Protein AF-A0A8H6M2Q3-F1 (afdb_monomer_lite)

Structure (mmCIF, N/CA/C/O backbone):
data_AF-A0A8H6M2Q3-F1
#
_entry.id   AF-A0A8H6M2Q3-F1
#
loop_
_atom_site.group_PDB
_atom_site.id
_atom_site.type_symbol
_atom_site.label_atom_id
_atom_site.label_alt_id
_atom_site.label_comp_id
_atom_site.label_asym_id
_atom_site.label_entity_id
_atom_site.label_seq_id
_atom_site.pdbx_PDB_ins_code
_atom_site.Cartn_x
_atom_site.Cartn_y
_atom_site.Cartn_z
_atom_site.occupancy
_atom_site.B_iso_or_equiv
_atom_site.auth_seq_id
_atom_site.auth_comp_id
_atom_site.auth_asym_id
_atom_site.auth_atom_id
_atom_site.pdbx_PDB_model_num
ATOM 1 N N . MET A 1 1 ? 73.637 -58.920 -52.289 1.00 43.09 1 MET A N 1
ATOM 2 C CA . MET A 1 1 ? 74.242 -57.707 -51.693 1.00 43.09 1 MET A CA 1
ATOM 3 C C . MET A 1 1 ? 73.221 -56.577 -51.786 1.00 43.09 1 MET A C 1
ATOM 5 O O . MET A 1 1 ? 72.676 -56.402 -52.865 1.00 43.09 1 MET A O 1
ATOM 9 N N . LYS A 1 2 ? 73.009 -55.853 -50.673 1.00 42.38 2 LYS A N 1
ATOM 10 C CA . LYS A 1 2 ? 72.093 -54.710 -50.422 1.00 42.38 2 LYS A CA 1
ATOM 11 C C . LYS A 1 2 ? 70.676 -55.044 -49.911 1.00 42.38 2 LYS A C 1
ATOM 13 O O . LYS A 1 2 ? 69.759 -55.313 -50.674 1.00 42.38 2 LYS A O 1
ATOM 18 N N . LEU A 1 3 ? 70.550 -54.965 -48.579 1.00 46.53 3 LEU A N 1
ATOM 19 C CA . LEU A 1 3 ? 69.315 -54.740 -47.821 1.00 46.53 3 LEU A CA 1
ATOM 20 C C . LEU A 1 3 ? 68.773 -53.324 -48.088 1.00 46.53 3 LEU A C 1
ATOM 22 O O . LEU A 1 3 ? 69.573 -52.392 -48.149 1.00 46.53 3 LEU A O 1
ATOM 26 N N . SER A 1 4 ? 67.448 -53.135 -48.111 1.00 48.41 4 SER A N 1
ATOM 27 C CA . SER A 1 4 ? 66.817 -51.868 -47.691 1.00 48.41 4 SER A CA 1
ATOM 28 C C . SER A 1 4 ? 65.309 -52.060 -47.449 1.00 48.41 4 SER A C 1
ATOM 30 O O . SER A 1 4 ? 64.563 -52.318 -48.383 1.00 48.41 4 SER A O 1
ATOM 32 N N . ARG A 1 5 ? 64.909 -52.196 -46.178 1.00 57.03 5 ARG A N 1
ATOM 33 C CA . ARG A 1 5 ? 64.138 -51.225 -45.363 1.00 57.03 5 ARG A CA 1
ATOM 34 C C . ARG A 1 5 ? 62.613 -51.314 -45.532 1.00 57.03 5 ARG A C 1
ATOM 36 O O . ARG A 1 5 ? 62.023 -50.750 -46.443 1.00 57.03 5 ARG A O 1
ATOM 43 N N . CYS A 1 6 ? 62.013 -52.005 -44.562 1.00 55.09 6 CYS A N 1
ATOM 44 C CA . CYS A 1 6 ? 60.593 -52.014 -44.233 1.00 55.09 6 CYS A CA 1
ATOM 45 C C . CYS A 1 6 ? 60.199 -50.638 -43.666 1.00 55.09 6 CYS A C 1
ATOM 47 O O . CYS A 1 6 ? 60.797 -50.192 -42.686 1.00 55.09 6 CYS A O 1
ATOM 49 N N . LEU A 1 7 ? 59.241 -49.959 -44.299 1.00 56.31 7 LEU A N 1
ATOM 50 C CA . LEU A 1 7 ? 58.692 -48.681 -43.847 1.00 56.31 7 LEU A CA 1
ATOM 51 C C . LEU A 1 7 ? 57.310 -48.951 -43.233 1.00 56.31 7 LEU A C 1
ATOM 53 O O . LEU A 1 7 ? 56.327 -49.139 -43.945 1.00 56.31 7 LEU A O 1
ATOM 57 N N . THR A 1 8 ? 57.241 -49.022 -41.907 1.00 48.59 8 THR A N 1
ATOM 58 C CA . THR A 1 8 ? 55.986 -49.089 -41.147 1.00 48.59 8 THR A CA 1
ATOM 59 C C . THR A 1 8 ? 55.359 -47.696 -41.066 1.00 48.59 8 THR A C 1
ATOM 61 O O . THR A 1 8 ? 55.903 -46.814 -40.404 1.00 48.59 8 THR A O 1
ATOM 64 N N . LEU A 1 9 ? 54.218 -47.498 -41.731 1.00 48.94 9 LEU A N 1
ATOM 65 C CA . LEU A 1 9 ? 53.359 -46.318 -41.587 1.00 48.94 9 LEU A CA 1
ATOM 66 C C . LEU A 1 9 ? 52.416 -46.519 -40.390 1.00 48.94 9 LEU A C 1
ATOM 68 O O . LEU A 1 9 ? 51.512 -47.349 -40.438 1.00 48.94 9 LEU A O 1
ATOM 72 N N . LEU A 1 10 ? 52.639 -45.759 -39.316 1.00 46.75 10 LEU A N 1
ATOM 73 C CA . LEU A 1 10 ? 51.726 -45.637 -38.178 1.00 46.75 10 LEU A CA 1
ATOM 74 C C . LEU A 1 10 ? 50.662 -44.580 -38.533 1.00 46.75 10 LEU A C 1
ATOM 7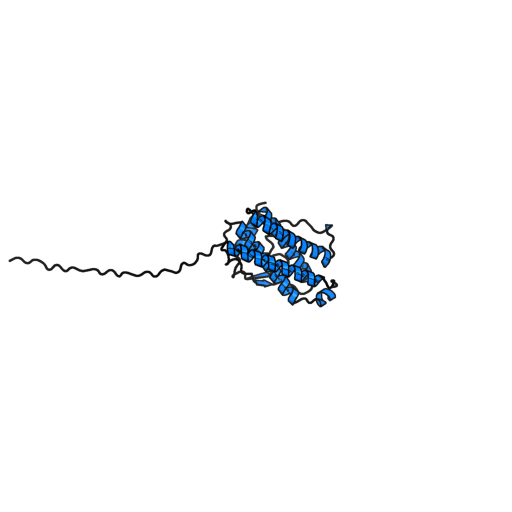6 O O . LEU A 1 10 ? 50.963 -43.389 -38.576 1.00 46.75 10 LEU A O 1
ATOM 80 N N . ALA A 1 11 ? 49.431 -45.002 -38.823 1.00 52.66 11 ALA A N 1
ATOM 81 C CA . ALA A 1 11 ? 48.299 -44.094 -38.998 1.00 52.66 11 ALA A CA 1
ATOM 82 C C . ALA A 1 11 ? 47.715 -43.738 -37.620 1.00 52.66 11 ALA A C 1
ATOM 84 O O . ALA A 1 11 ? 47.135 -44.588 -36.946 1.00 52.66 11 ALA A O 1
ATOM 85 N N . ALA A 1 12 ? 47.891 -42.490 -37.186 1.00 49.38 12 ALA A N 1
ATOM 86 C CA . ALA A 1 12 ? 47.270 -41.963 -35.976 1.00 49.38 12 ALA A CA 1
ATOM 87 C C . ALA A 1 12 ? 45.791 -41.630 -36.251 1.00 49.38 12 ALA A C 1
ATOM 89 O O . ALA A 1 12 ? 45.484 -40.699 -36.994 1.00 49.38 12 ALA A O 1
ATOM 90 N N . LEU A 1 13 ? 44.877 -42.401 -35.661 1.00 51.56 13 LEU A N 1
ATOM 91 C CA . LEU A 1 13 ? 43.440 -42.117 -35.634 1.00 51.56 13 LEU A CA 1
ATOM 92 C C . LEU A 1 13 ? 43.145 -41.119 -34.503 1.00 51.56 13 LEU A C 1
ATOM 94 O O . LEU A 1 13 ? 43.249 -41.460 -33.327 1.00 51.56 13 LEU A O 1
ATOM 98 N N . LEU A 1 14 ? 42.784 -39.887 -34.864 1.00 52.88 14 LEU A N 1
ATOM 99 C CA . LEU A 1 14 ? 42.238 -38.884 -33.945 1.00 52.88 14 LEU A CA 1
ATOM 100 C C . LEU A 1 14 ? 40.737 -39.153 -33.714 1.00 52.88 14 LEU A C 1
ATOM 102 O O . LEU A 1 14 ? 39.995 -39.258 -34.694 1.00 52.88 14 LEU A O 1
ATOM 106 N N . PRO A 1 15 ? 40.256 -39.241 -32.461 1.00 54.94 15 PRO A N 1
ATOM 107 C CA . PRO A 1 15 ? 38.829 -39.330 -32.178 1.00 54.94 15 PRO A CA 1
ATOM 108 C C . PRO A 1 15 ? 38.157 -37.967 -32.398 1.00 54.94 15 PRO A C 1
ATOM 110 O O . PRO A 1 15 ? 38.525 -36.970 -31.780 1.00 54.94 15 PRO A O 1
ATOM 113 N N . ILE A 1 16 ? 37.154 -37.933 -33.277 1.00 59.72 16 ILE A N 1
ATOM 114 C CA . ILE A 1 16 ? 36.258 -36.785 -33.453 1.00 59.72 16 ILE A CA 1
ATOM 115 C C . ILE A 1 16 ? 35.263 -36.808 -32.288 1.00 59.72 16 ILE A C 1
ATOM 117 O O . ILE A 1 16 ? 34.351 -37.633 -32.254 1.00 59.72 16 ILE A O 1
ATOM 121 N N . THR A 1 17 ? 35.450 -35.926 -31.312 1.00 54.09 17 THR A N 1
ATOM 122 C CA . THR A 1 17 ? 34.487 -35.702 -30.233 1.00 54.09 17 THR A CA 1
ATOM 123 C C . THR A 1 17 ? 33.353 -34.811 -30.746 1.00 54.09 17 THR A C 1
ATOM 125 O O . THR A 1 17 ? 33.550 -33.633 -31.036 1.00 54.09 17 THR A O 1
ATOM 128 N N . LEU A 1 18 ? 32.141 -35.363 -30.874 1.00 55.25 18 LEU A N 1
ATOM 129 C CA . LEU A 1 18 ? 30.933 -34.555 -31.060 1.00 55.25 18 LEU A CA 1
ATOM 130 C C . LEU A 1 18 ? 30.645 -33.813 -29.747 1.00 55.25 18 LEU A C 1
ATOM 132 O O . LEU A 1 18 ? 30.183 -34.413 -28.777 1.00 55.25 18 LEU A O 1
ATOM 136 N N . ALA A 1 19 ? 30.926 -32.512 -29.710 1.00 52.44 19 ALA A N 1
ATOM 137 C CA . ALA A 1 19 ? 30.458 -31.637 -28.643 1.00 52.44 19 ALA A CA 1
ATOM 138 C C . ALA A 1 19 ? 28.943 -31.423 -28.804 1.00 52.44 19 ALA A C 1
ATOM 140 O O . ALA A 1 19 ? 28.491 -30.855 -29.799 1.00 52.44 19 ALA A O 1
ATOM 141 N N . ALA A 1 20 ? 28.155 -31.906 -27.841 1.00 55.22 20 ALA A N 1
ATOM 142 C CA . ALA A 1 20 ? 26.739 -31.570 -27.735 1.00 55.22 20 ALA A CA 1
ATOM 143 C C . ALA A 1 20 ? 26.586 -30.064 -27.439 1.00 55.22 20 ALA A C 1
ATOM 145 O O . ALA A 1 20 ? 27.412 -29.516 -26.703 1.00 55.22 20 ALA A O 1
ATOM 146 N N . PRO A 1 21 ? 25.553 -29.383 -27.970 1.00 48.44 21 PRO A N 1
ATOM 147 C CA . PRO A 1 21 ? 25.303 -27.996 -27.618 1.00 48.44 21 PRO A CA 1
ATOM 148 C C . PRO A 1 21 ? 24.955 -27.945 -26.131 1.00 48.44 21 PRO A C 1
ATOM 150 O O . PRO A 1 21 ? 23.958 -28.514 -25.685 1.00 48.44 21 PRO A O 1
ATOM 153 N N . THR A 1 22 ? 25.804 -27.289 -25.347 1.00 51.16 22 THR A N 1
ATOM 154 C CA . THR A 1 22 ? 25.460 -26.893 -23.990 1.00 51.16 22 THR A CA 1
ATOM 155 C C . THR A 1 22 ? 24.245 -25.980 -24.086 1.00 51.16 22 THR A C 1
ATOM 157 O O . THR A 1 22 ? 24.271 -24.976 -24.799 1.00 51.16 22 THR A O 1
ATOM 160 N N . ALA A 1 23 ? 23.160 -26.351 -23.402 1.00 51.56 23 ALA A N 1
ATOM 161 C CA . ALA A 1 23 ? 22.033 -25.459 -23.192 1.00 51.56 23 ALA A CA 1
ATOM 162 C C . ALA A 1 23 ? 22.595 -24.115 -22.716 1.00 51.56 23 ALA A C 1
ATOM 164 O O . ALA A 1 23 ? 23.343 -24.063 -21.736 1.00 51.56 23 ALA A O 1
ATOM 165 N N . SER A 1 24 ? 22.309 -23.049 -23.465 1.00 44.91 24 SER A N 1
ATOM 166 C CA . SER A 1 24 ? 22.601 -21.694 -23.026 1.00 44.91 24 SER A CA 1
ATOM 167 C C . SER A 1 24 ? 21.912 -21.530 -21.678 1.00 44.91 24 SER A C 1
ATOM 169 O O . SER A 1 24 ? 20.686 -21.518 -21.602 1.00 44.91 24 SER A O 1
ATOM 171 N N . SER A 1 25 ? 22.705 -21.485 -20.607 1.00 46.38 25 SER A N 1
ATOM 172 C CA . SER A 1 25 ? 22.260 -20.903 -19.351 1.00 46.38 25 SER A CA 1
ATOM 173 C C . SER A 1 25 ? 21.812 -19.498 -19.719 1.00 46.38 25 SER A C 1
ATOM 175 O O . SER A 1 25 ? 22.650 -18.668 -20.089 1.00 46.38 25 SER A O 1
ATOM 177 N N . ALA A 1 26 ? 20.495 -19.285 -19.765 1.00 46.38 26 ALA A N 1
ATOM 178 C CA . ALA A 1 26 ? 19.916 -17.974 -19.961 1.00 46.38 26 ALA A CA 1
ATOM 179 C C . ALA A 1 26 ? 20.565 -17.082 -18.908 1.00 46.38 26 ALA A C 1
ATOM 181 O O . ALA A 1 26 ? 20.396 -17.284 -17.706 1.00 46.38 26 ALA A O 1
ATOM 182 N N . ARG A 1 27 ? 21.431 -16.177 -19.362 1.00 43.81 27 ARG A N 1
ATOM 183 C CA . ARG A 1 27 ? 22.114 -15.247 -18.481 1.00 43.81 27 ARG A CA 1
ATOM 184 C C . ARG A 1 27 ? 21.020 -14.406 -17.843 1.00 43.81 27 ARG A C 1
ATOM 186 O O . ARG A 1 27 ? 20.458 -13.560 -18.533 1.00 43.81 27 ARG A O 1
ATOM 193 N N . ARG A 1 28 ? 20.711 -14.678 -16.571 1.00 48.12 28 ARG A N 1
ATOM 194 C CA . ARG A 1 28 ? 19.823 -13.858 -15.741 1.00 48.12 28 ARG A CA 1
ATOM 195 C C . ARG A 1 28 ? 20.239 -12.406 -15.962 1.00 48.12 28 ARG A C 1
ATOM 197 O O . ARG A 1 28 ? 21.395 -12.064 -15.694 1.00 48.12 28 ARG A O 1
ATOM 204 N N . GLN A 1 29 ? 19.366 -11.602 -16.567 1.00 47.19 29 GLN A N 1
ATOM 205 C CA . GLN A 1 29 ? 19.614 -10.172 -16.673 1.00 47.19 29 GLN A CA 1
ATOM 206 C C . GLN A 1 29 ? 19.452 -9.624 -15.264 1.00 47.19 29 GLN A C 1
ATOM 208 O O . GLN A 1 29 ? 18.351 -9.473 -14.753 1.00 47.19 29 GLN A O 1
ATOM 213 N N . ASP A 1 30 ? 20.590 -9.458 -14.606 1.00 51.69 30 ASP A N 1
ATOM 214 C CA . ASP A 1 30 ? 20.681 -8.827 -13.304 1.00 51.69 30 ASP A CA 1
ATOM 215 C C . ASP A 1 30 ? 20.187 -7.384 -13.478 1.00 51.69 30 ASP A C 1
ATOM 217 O O . ASP A 1 30 ? 20.687 -6.680 -14.362 1.00 51.69 30 ASP A O 1
ATOM 221 N N . VAL A 1 31 ? 19.187 -6.956 -12.699 1.00 51.59 31 VAL A N 1
ATOM 222 C CA . VAL A 1 31 ? 18.789 -5.541 -12.604 1.00 51.59 31 VAL A CA 1
ATOM 223 C C . VAL A 1 31 ? 19.959 -4.826 -11.932 1.00 51.59 31 VAL A C 1
ATOM 225 O O . VAL A 1 31 ? 20.013 -4.652 -10.717 1.00 51.59 31 VAL A O 1
ATOM 228 N N . THR A 1 32 ? 20.996 -4.520 -12.707 1.00 48.34 32 THR A N 1
ATOM 229 C CA . THR A 1 32 ? 22.140 -3.762 -12.224 1.00 48.34 32 THR A CA 1
ATOM 230 C C . THR A 1 32 ? 21.733 -2.299 -12.115 1.00 48.34 32 THR A C 1
ATOM 232 O O . THR A 1 32 ? 20.941 -1.796 -12.909 1.00 48.34 32 THR A O 1
ATOM 235 N N . THR A 1 33 ? 22.356 -1.578 -11.184 1.00 50.28 33 THR A N 1
ATOM 236 C CA . THR A 1 33 ? 22.214 -0.127 -10.933 1.00 50.28 33 THR A CA 1
ATOM 237 C C . THR A 1 33 ? 22.467 0.784 -12.150 1.00 50.28 33 THR A C 1
ATOM 239 O O . THR A 1 33 ? 22.468 2.005 -12.032 1.00 50.28 33 THR A O 1
ATOM 242 N N . THR A 1 34 ? 22.730 0.195 -13.315 1.00 47.62 34 THR A N 1
ATOM 243 C CA . THR A 1 34 ? 22.985 0.838 -14.604 1.00 47.62 34 THR A CA 1
ATOM 244 C C . THR A 1 34 ? 21.701 1.161 -15.373 1.00 47.62 34 THR A C 1
ATOM 246 O O . THR A 1 34 ? 21.737 2.075 -16.190 1.00 47.62 34 THR A O 1
ATOM 249 N N . ASP A 1 35 ? 20.578 0.483 -15.097 1.00 62.59 35 ASP A N 1
ATOM 250 C CA . ASP A 1 35 ? 19.251 0.878 -15.592 1.00 62.59 35 ASP A CA 1
ATOM 251 C C . ASP A 1 35 ? 18.388 1.361 -14.417 1.00 62.59 35 ASP A C 1
ATOM 253 O O . ASP A 1 35 ? 17.662 0.597 -13.768 1.00 62.59 35 ASP A O 1
ATOM 257 N N . SER A 1 36 ? 18.508 2.657 -14.113 1.00 65.44 36 SER A N 1
ATOM 258 C CA . SER A 1 36 ? 17.810 3.292 -12.992 1.00 65.44 36 SER A CA 1
ATOM 259 C C . SER A 1 36 ? 16.296 3.100 -13.075 1.00 65.44 36 SER A C 1
ATOM 261 O O . SER A 1 36 ? 15.654 2.890 -12.051 1.00 65.44 36 SER A O 1
ATOM 263 N N . ASN A 1 37 ? 15.722 3.110 -14.281 1.00 68.75 37 ASN A N 1
ATOM 264 C CA . ASN A 1 37 ? 14.278 3.006 -14.478 1.00 68.75 37 ASN A CA 1
ATOM 265 C C . ASN A 1 37 ? 13.747 1.624 -14.080 1.00 68.75 37 ASN A C 1
ATOM 267 O O . ASN A 1 37 ? 12.763 1.533 -13.348 1.00 68.75 37 ASN A O 1
ATOM 271 N N . SER A 1 38 ? 14.427 0.556 -14.507 1.00 75.38 38 SER A N 1
ATOM 272 C CA . SER A 1 38 ? 14.076 -0.813 -14.105 1.00 75.38 38 SER A CA 1
ATOM 273 C C . SER A 1 38 ? 14.192 -1.017 -12.587 1.00 75.38 38 SER A C 1
ATOM 275 O O . SER A 1 38 ? 13.325 -1.647 -11.981 1.00 75.38 38 SER A O 1
ATOM 277 N N . SER A 1 39 ? 15.189 -0.388 -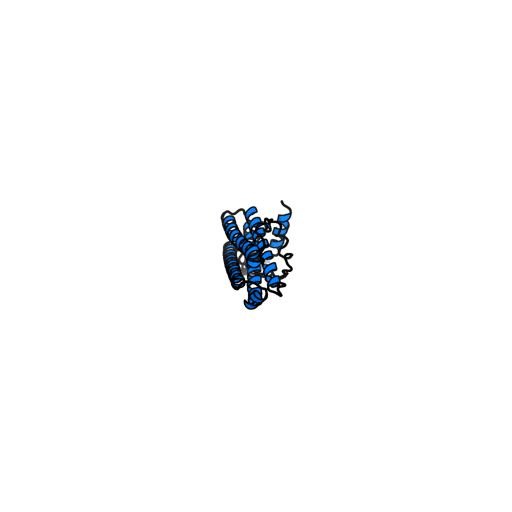11.950 1.00 77.38 39 SER A N 1
ATOM 278 C CA . SER A 1 39 ? 15.355 -0.418 -10.491 1.00 77.38 39 SER A CA 1
ATOM 279 C C . SER A 1 39 ? 14.174 0.232 -9.754 1.00 77.38 39 SER A C 1
ATOM 281 O O . SER A 1 39 ? 13.684 -0.328 -8.774 1.00 77.38 39 SER A O 1
ATOM 283 N N . PHE A 1 40 ? 13.672 1.379 -10.234 1.00 79.38 40 PHE A N 1
ATOM 284 C CA . PHE A 1 40 ? 12.494 2.038 -9.651 1.00 79.38 40 PHE A CA 1
ATOM 285 C C . PHE A 1 40 ? 11.211 1.223 -9.829 1.00 79.38 40 PHE A C 1
ATOM 287 O O . PHE A 1 40 ? 10.419 1.145 -8.895 1.00 79.38 40 PHE A O 1
ATOM 294 N N . LEU A 1 41 ? 11.009 0.589 -10.989 1.00 86.06 41 LEU A N 1
ATOM 295 C CA . LEU A 1 41 ? 9.830 -0.253 -11.225 1.00 86.06 41 LEU A CA 1
ATOM 296 C C . LEU A 1 41 ? 9.792 -1.458 -10.287 1.00 86.06 41 LEU A C 1
ATOM 298 O O . LEU A 1 41 ? 8.753 -1.740 -9.700 1.00 86.06 41 LEU A O 1
ATOM 302 N N . VAL A 1 42 ? 10.917 -2.156 -10.123 1.00 84.25 42 VAL A N 1
ATOM 303 C CA . VAL A 1 42 ? 10.990 -3.326 -9.235 1.00 84.25 42 VAL A CA 1
ATOM 304 C C . VAL A 1 42 ? 10.809 -2.919 -7.769 1.00 84.25 42 VAL A C 1
ATOM 306 O O . VAL A 1 42 ? 10.195 -3.651 -6.999 1.00 84.25 42 VAL A O 1
ATOM 309 N N . PHE A 1 43 ? 11.268 -1.731 -7.372 1.00 81.88 43 PHE A N 1
ATOM 310 C CA . PHE A 1 43 ? 11.012 -1.211 -6.027 1.00 81.88 43 PHE A CA 1
ATOM 311 C C . PHE A 1 43 ? 9.565 -0.786 -5.799 1.00 81.88 43 PHE A C 1
ATOM 313 O O . PHE A 1 43 ? 8.999 -1.099 -4.756 1.00 81.88 43 PHE A O 1
ATOM 320 N N . ALA A 1 44 ? 8.951 -0.120 -6.779 1.00 86.75 44 ALA A N 1
ATOM 321 C CA . ALA A 1 44 ? 7.520 0.146 -6.745 1.00 86.75 44 ALA A CA 1
ATOM 322 C C . ALA A 1 44 ? 6.753 -1.177 -6.609 1.00 86.75 44 ALA A C 1
ATOM 324 O O . ALA A 1 44 ? 5.906 -1.306 -5.733 1.00 86.75 44 ALA A O 1
ATOM 325 N N . LEU A 1 45 ? 7.131 -2.207 -7.379 1.00 90.00 45 LEU A N 1
ATOM 326 C CA . LEU A 1 45 ? 6.490 -3.518 -7.300 1.00 90.00 45 LEU A CA 1
ATOM 327 C C . LEU A 1 45 ? 6.624 -4.135 -5.905 1.00 90.00 45 LEU A C 1
ATOM 329 O O . LEU A 1 45 ? 5.648 -4.670 -5.388 1.00 90.00 45 LEU A O 1
ATOM 333 N N . PHE A 1 46 ? 7.804 -4.037 -5.288 1.00 87.56 46 PHE A N 1
ATOM 334 C CA . PHE A 1 46 ? 8.018 -4.497 -3.918 1.00 87.56 46 PHE A CA 1
ATOM 335 C C . PHE A 1 46 ? 7.036 -3.852 -2.930 1.00 87.56 46 PHE A C 1
ATOM 337 O O . PHE A 1 46 ? 6.475 -4.558 -2.092 1.00 87.56 46 PHE A O 1
ATOM 344 N N . LEU A 1 47 ? 6.817 -2.536 -3.021 1.00 87.38 47 LEU A N 1
ATOM 345 C CA . LEU A 1 47 ? 5.886 -1.832 -2.135 1.00 87.38 47 LEU A CA 1
ATOM 346 C C . LEU A 1 47 ? 4.433 -2.211 -2.403 1.00 87.38 47 LEU A C 1
ATOM 348 O O . LEU A 1 47 ? 3.684 -2.431 -1.454 1.00 87.38 47 LEU A O 1
ATOM 352 N N . GLU A 1 48 ? 4.046 -2.356 -3.668 1.00 93.06 48 GLU A N 1
ATOM 353 C CA . GLU A 1 48 ? 2.694 -2.800 -4.009 1.00 93.06 48 GLU A CA 1
ATOM 354 C C . GLU A 1 48 ? 2.440 -4.228 -3.510 1.00 93.06 48 GLU A C 1
ATOM 356 O O . GLU A 1 48 ? 1.392 -4.515 -2.941 1.00 93.06 48 GLU A O 1
ATOM 361 N N . GLN A 1 49 ? 3.416 -5.131 -3.629 1.00 93.31 49 GLN A N 1
ATOM 362 C CA . GLN A 1 49 ? 3.307 -6.498 -3.106 1.00 93.31 49 GLN A CA 1
ATOM 363 C C . GLN A 1 49 ? 3.278 -6.541 -1.574 1.00 93.31 49 GLN A C 1
ATOM 365 O O . GLN A 1 49 ? 2.517 -7.324 -1.000 1.00 93.31 49 GLN A O 1
ATOM 370 N N . LEU A 1 50 ? 4.047 -5.672 -0.910 1.00 91.06 50 LEU A N 1
ATOM 371 C CA . LEU A 1 50 ? 3.979 -5.467 0.535 1.00 91.06 50 LEU A CA 1
ATOM 372 C C . LEU A 1 50 ? 2.574 -5.009 0.955 1.00 91.06 50 LEU A C 1
ATOM 374 O O . LEU A 1 50 ? 1.996 -5.596 1.869 1.00 91.06 50 LEU A O 1
ATOM 378 N N . ALA A 1 51 ? 2.014 -4.002 0.278 1.00 94.25 51 ALA A N 1
ATOM 379 C CA . ALA A 1 51 ? 0.678 -3.480 0.549 1.00 94.25 51 ALA A CA 1
ATOM 380 C C . ALA A 1 51 ? -0.404 -4.540 0.300 1.00 94.25 51 ALA A C 1
ATOM 382 O O . ALA A 1 51 ? -1.257 -4.757 1.160 1.00 94.25 51 ALA A O 1
ATOM 383 N N . VAL A 1 52 ? -0.340 -5.259 -0.827 1.00 97.25 52 VAL A N 1
ATOM 384 C CA . VAL A 1 52 ? -1.247 -6.377 -1.121 1.00 97.25 52 VAL A CA 1
ATOM 385 C C . VAL A 1 52 ? -1.191 -7.416 -0.004 1.00 97.25 52 VAL A C 1
ATOM 387 O O . VAL A 1 52 ? -2.237 -7.768 0.531 1.00 97.25 52 VAL A O 1
ATOM 390 N N . SER A 1 53 ? 0.003 -7.868 0.392 1.00 95.69 53 SER A N 1
ATOM 391 C CA . SER A 1 53 ? 0.157 -8.859 1.464 1.00 95.69 53 SER A CA 1
ATOM 392 C C . SER A 1 53 ? -0.387 -8.349 2.802 1.00 95.69 53 SER A C 1
ATOM 394 O O . SER A 1 53 ? -1.127 -9.058 3.487 1.00 95.69 53 SER A O 1
ATOM 396 N N . PHE A 1 54 ? -0.091 -7.097 3.154 1.00 96.06 54 PHE A N 1
ATOM 397 C CA . PHE A 1 54 ? -0.578 -6.455 4.371 1.00 96.06 54 PHE A CA 1
ATOM 398 C C . PHE A 1 54 ? -2.105 -6.392 4.427 1.00 96.06 54 PHE A C 1
ATOM 400 O O . PHE A 1 54 ? -2.704 -6.869 5.394 1.00 96.06 54 PHE A O 1
ATOM 407 N N . TYR A 1 55 ? -2.740 -5.818 3.405 1.00 98.06 55 TYR A N 1
ATOM 408 C CA . TYR A 1 55 ? -4.186 -5.632 3.391 1.00 98.06 55 TYR A CA 1
ATOM 409 C C . TYR A 1 55 ? -4.924 -6.966 3.266 1.00 98.06 55 TYR A C 1
ATOM 411 O O . TYR A 1 55 ? -5.898 -7.173 3.982 1.00 98.06 55 TYR A O 1
ATOM 419 N N . ASP A 1 56 ? -4.464 -7.888 2.416 1.00 97.69 56 ASP A N 1
ATOM 420 C CA . ASP A 1 56 ? -5.108 -9.194 2.227 1.00 97.69 56 ASP A CA 1
ATOM 421 C C . ASP A 1 56 ? -5.045 -10.026 3.520 1.00 97.69 56 ASP A C 1
ATOM 423 O O . ASP A 1 56 ? -6.075 -10.492 4.014 1.00 97.69 56 ASP A O 1
ATOM 427 N N . SER A 1 57 ? -3.862 -10.117 4.145 1.00 96.31 57 SER A N 1
ATOM 428 C CA . SER A 1 57 ? -3.704 -10.835 5.416 1.00 96.31 57 SER A CA 1
ATOM 429 C C . SER A 1 57 ? -4.476 -10.168 6.557 1.00 96.31 57 SER A C 1
ATOM 431 O O . SER A 1 57 ? -5.203 -10.850 7.279 1.00 96.31 57 SER A O 1
ATOM 433 N N . SER A 1 58 ? -4.417 -8.843 6.697 1.00 97.00 58 SER A N 1
ATOM 434 C CA . SER A 1 58 ? -5.081 -8.138 7.801 1.00 97.00 58 SER A CA 1
ATOM 435 C C . SER A 1 58 ? -6.605 -8.122 7.667 1.00 97.00 58 SER A C 1
ATOM 437 O O . SER A 1 58 ? -7.302 -8.337 8.656 1.00 97.00 58 SER A O 1
ATOM 439 N N . LEU A 1 59 ? -7.154 -7.935 6.461 1.00 97.56 59 LEU A N 1
ATOM 440 C CA . LEU A 1 59 ? -8.608 -7.946 6.228 1.00 97.56 59 LEU A CA 1
ATOM 441 C C . LEU A 1 59 ? -9.221 -9.349 6.318 1.00 97.56 59 LEU A C 1
ATOM 443 O O . LEU A 1 59 ? -10.440 -9.468 6.479 1.00 97.56 59 LEU A O 1
ATOM 447 N N . SER A 1 60 ? -8.393 -10.396 6.230 1.00 96.81 60 SER A N 1
ATOM 448 C CA . SER A 1 60 ? -8.795 -11.769 6.552 1.00 96.81 60 SER A CA 1
ATOM 449 C C . SER A 1 60 ? -8.914 -12.011 8.064 1.00 96.81 60 SER A C 1
ATOM 451 O O . SER A 1 60 ? -9.716 -12.843 8.486 1.00 96.81 60 SER A O 1
ATOM 453 N N . LEU A 1 61 ? -8.149 -11.266 8.873 1.00 95.56 61 LEU A N 1
ATOM 454 C CA . LEU A 1 61 ? -8.154 -11.341 10.336 1.00 95.56 61 LEU A CA 1
ATOM 455 C C . LEU A 1 61 ? -9.192 -10.406 10.971 1.00 95.56 61 LEU A C 1
ATOM 457 O O . LEU A 1 61 ? -9.758 -10.750 12.003 1.00 95.56 61 LEU A O 1
ATOM 461 N N . LEU A 1 62 ? -9.430 -9.238 10.367 1.00 97.38 62 LEU A N 1
ATOM 462 C CA . LEU A 1 62 ? -10.295 -8.183 10.895 1.00 97.38 62 LEU A CA 1
ATOM 463 C C . LEU A 1 62 ? -11.631 -8.128 10.138 1.00 97.38 62 LEU A C 1
ATOM 465 O O . LEU A 1 62 ? -11.717 -7.758 8.960 1.00 97.38 62 LEU A O 1
ATOM 469 N N . SER A 1 63 ? -12.702 -8.477 10.840 1.00 97.38 63 SER A N 1
ATOM 470 C CA . SER A 1 63 ? -14.077 -8.454 10.345 1.00 97.38 63 SER A CA 1
ATOM 471 C C . SER A 1 63 ? -14.687 -7.050 10.397 1.00 97.38 63 SER A C 1
ATOM 473 O O . SER A 1 63 ? -14.182 -6.159 11.072 1.00 97.38 63 SER A O 1
ATOM 475 N N . ALA A 1 64 ? -15.823 -6.835 9.725 1.00 97.12 64 ALA A N 1
ATOM 476 C CA . ALA A 1 64 ? -16.565 -5.575 9.852 1.00 97.12 64 ALA A CA 1
ATOM 477 C C . ALA A 1 64 ? -16.970 -5.283 11.311 1.00 97.12 64 ALA A C 1
ATOM 479 O O . ALA A 1 64 ? -17.026 -4.125 11.718 1.00 97.12 64 ALA A O 1
ATOM 480 N N . ASP A 1 65 ? -17.205 -6.325 12.109 1.00 97.94 65 ASP A N 1
ATOM 481 C CA . ASP A 1 65 ? -17.573 -6.209 13.519 1.00 97.94 65 ASP A CA 1
ATOM 482 C C . ASP A 1 65 ? -16.407 -5.693 14.363 1.00 97.94 65 ASP A C 1
ATOM 484 O O . ASP A 1 65 ? -16.640 -4.892 15.263 1.00 97.94 65 ASP A O 1
ATOM 488 N N . ASP A 1 66 ? -15.167 -6.060 14.029 1.00 98.00 66 ASP A N 1
ATOM 489 C CA . ASP A 1 66 ? -13.965 -5.553 14.705 1.00 98.00 66 ASP A CA 1
ATOM 490 C C . ASP A 1 66 ? -13.759 -4.055 14.441 1.00 98.00 66 ASP A C 1
ATOM 492 O O . ASP A 1 66 ? -13.380 -3.306 15.343 1.00 98.00 66 ASP A O 1
ATOM 496 N N . PHE A 1 67 ? -14.063 -3.585 13.225 1.00 98.19 67 PHE A N 1
ATOM 497 C CA . PHE A 1 67 ? -14.049 -2.152 12.907 1.00 98.19 67 PHE A CA 1
ATOM 498 C C . PHE A 1 67 ? -15.149 -1.396 13.659 1.00 98.19 67 PHE A C 1
ATOM 500 O O . PHE A 1 67 ? -14.873 -0.356 14.256 1.00 98.19 67 PHE A O 1
ATOM 507 N N . ARG A 1 68 ? -16.374 -1.940 13.704 1.00 97.56 68 ARG A N 1
ATOM 508 C CA . ARG A 1 68 ? -17.484 -1.348 14.474 1.00 97.56 68 ARG A CA 1
ATOM 509 C C . ARG A 1 68 ? -17.184 -1.322 15.973 1.00 97.56 68 ARG A C 1
ATOM 511 O O . ARG A 1 68 ? -17.463 -0.325 16.632 1.00 97.56 68 ARG A O 1
ATOM 518 N N . ALA A 1 69 ? -16.599 -2.390 16.513 1.00 97.62 69 ALA A N 1
ATOM 519 C CA . ALA A 1 69 ? -16.199 -2.481 17.916 1.00 97.62 69 ALA A CA 1
ATOM 520 C C . ALA A 1 69 ? -15.088 -1.481 18.272 1.00 97.62 69 ALA A C 1
ATOM 522 O O . ALA A 1 69 ? -15.073 -0.963 19.386 1.00 97.62 69 ALA A O 1
ATOM 523 N N . ALA A 1 70 ? -14.208 -1.167 17.317 1.00 96.56 70 ALA A N 1
ATOM 524 C CA . ALA A 1 70 ? -13.213 -0.103 17.429 1.00 96.56 70 ALA A CA 1
ATOM 525 C C . ALA A 1 70 ? -13.792 1.315 17.217 1.00 96.56 70 ALA A C 1
ATOM 527 O O . ALA A 1 70 ? -13.058 2.292 17.307 1.00 96.56 70 ALA A O 1
ATOM 528 N N . GLY A 1 71 ? -15.101 1.448 16.968 1.00 96.81 71 GLY A N 1
ATOM 529 C CA . GLY A 1 71 ? -15.784 2.736 16.830 1.00 96.81 71 GLY A CA 1
ATOM 530 C C . GLY A 1 71 ? -15.779 3.321 15.417 1.00 96.81 71 GLY A C 1
ATOM 531 O O . GLY A 1 71 ? -16.200 4.463 15.239 1.00 96.81 71 GLY A O 1
ATOM 532 N N . HIS A 1 72 ? -15.346 2.561 14.408 1.00 97.19 72 HIS A N 1
ATOM 533 C CA . HIS A 1 72 ? -15.333 3.034 13.027 1.00 97.19 72 HIS A CA 1
ATOM 534 C C . HIS A 1 72 ? -16.689 2.847 12.324 1.00 97.19 72 HIS A C 1
ATOM 536 O O . HIS A 1 72 ? -17.386 1.857 12.571 1.00 97.19 72 HIS A O 1
ATOM 542 N N . PRO A 1 73 ? -17.051 3.758 11.401 1.00 95.44 73 PRO A N 1
ATOM 543 C CA . PRO A 1 73 ? -18.201 3.589 10.515 1.00 95.44 73 PRO A CA 1
ATOM 544 C C . PRO A 1 73 ? -18.129 2.326 9.637 1.00 95.44 73 PRO A C 1
ATOM 546 O O . PRO A 1 73 ? -17.049 1.911 9.212 1.00 95.44 73 PRO A O 1
ATOM 549 N N . ASP A 1 74 ? -19.291 1.774 9.270 1.00 91.44 74 ASP A N 1
ATOM 550 C CA . ASP A 1 74 ? -19.414 0.538 8.473 1.00 91.44 74 ASP A CA 1
ATOM 551 C C . ASP A 1 74 ? -18.673 0.590 7.122 1.00 91.44 74 ASP A C 1
ATOM 553 O O . ASP A 1 74 ? -18.228 -0.434 6.602 1.00 91.44 74 ASP A O 1
ATOM 557 N N . ASN A 1 75 ? -18.511 1.782 6.540 1.00 95.19 75 ASN A N 1
ATOM 558 C CA . ASN A 1 75 ? -17.831 1.965 5.259 1.00 95.19 75 ASN A CA 1
ATOM 559 C C . ASN A 1 75 ? -16.296 1.962 5.362 1.00 95.19 75 ASN A C 1
ATOM 561 O O . ASN A 1 75 ? -15.646 1.890 4.321 1.00 95.19 75 ASN A O 1
ATOM 565 N N . VAL A 1 76 ? -15.701 2.021 6.561 1.00 97.75 76 VAL A N 1
ATOM 566 C CA . VAL A 1 76 ? -14.235 2.071 6.715 1.00 97.75 76 VAL A CA 1
ATOM 567 C C . VAL A 1 76 ? -13.583 0.784 6.222 1.00 97.75 76 VAL A C 1
ATOM 569 O O . VAL A 1 76 ? -12.679 0.836 5.390 1.00 97.75 76 VAL A O 1
ATOM 572 N N . ARG A 1 77 ? -14.078 -0.384 6.653 1.00 97.56 77 ARG A N 1
ATOM 573 C CA . ARG A 1 77 ? -13.536 -1.670 6.184 1.00 97.56 77 ARG A CA 1
ATOM 574 C C . ARG A 1 77 ? -13.680 -1.817 4.669 1.00 97.56 77 ARG A C 1
ATOM 576 O O . ARG A 1 77 ? -12.752 -2.277 4.013 1.00 97.56 77 ARG A O 1
ATOM 583 N N . HIS A 1 78 ? -14.812 -1.386 4.112 1.00 97.25 78 HIS A N 1
ATOM 584 C CA . HIS A 1 78 ? -15.017 -1.401 2.666 1.00 97.25 78 HIS A CA 1
ATOM 585 C C . HIS A 1 78 ? -14.040 -0.473 1.926 1.00 97.25 78 HIS A C 1
ATOM 587 O O . HIS A 1 78 ? -13.532 -0.837 0.870 1.00 97.25 78 HIS A O 1
ATOM 593 N N . GLY A 1 79 ? -13.720 0.696 2.488 1.00 98.06 79 GLY A N 1
ATOM 594 C CA . GLY A 1 79 ? -12.673 1.567 1.951 1.00 98.06 79 GLY A CA 1
ATOM 595 C C . GLY A 1 79 ? -11.323 0.852 1.855 1.00 98.06 79 GLY A C 1
ATOM 596 O O . GLY A 1 79 ? -10.681 0.894 0.811 1.00 98.06 79 GLY A O 1
ATOM 597 N N . TYR A 1 80 ? -10.940 0.082 2.875 1.00 98.50 80 TYR A N 1
ATOM 598 C CA . TYR A 1 80 ? -9.713 -0.720 2.827 1.00 98.50 80 TYR A CA 1
ATOM 599 C C . TYR A 1 80 ? -9.741 -1.850 1.785 1.00 98.50 80 TYR A C 1
ATOM 601 O O . TYR A 1 80 ? -8.714 -2.141 1.175 1.00 98.50 80 TYR A O 1
ATOM 609 N N . GLU A 1 81 ? -10.900 -2.457 1.511 1.00 98.31 81 GLU A N 1
ATOM 610 C CA . GLU A 1 81 ? -11.045 -3.406 0.392 1.00 98.31 81 GLU A CA 1
ATOM 611 C C . GLU A 1 81 ? -10.809 -2.726 -0.970 1.00 98.31 81 GLU A C 1
ATOM 613 O O . GLU A 1 81 ? -10.258 -3.338 -1.892 1.00 98.31 81 GLU A O 1
ATOM 618 N N . GLN A 1 82 ? -11.191 -1.451 -1.103 1.00 98.19 82 GLN A N 1
ATOM 619 C CA . GLN A 1 82 ? -10.907 -0.658 -2.301 1.00 98.19 82 GLN A CA 1
ATOM 620 C C . GLN A 1 82 ? -9.412 -0.338 -2.420 1.00 98.19 82 GLN A C 1
ATOM 622 O O . GLN A 1 82 ? -8.861 -0.494 -3.508 1.00 98.19 82 GLN A O 1
ATOM 627 N N . VAL A 1 83 ? -8.740 0.009 -1.315 1.00 98.25 83 VAL A N 1
ATOM 628 C CA . VAL A 1 83 ? -7.276 0.201 -1.293 1.00 98.25 83 VAL A CA 1
ATOM 629 C C . VAL A 1 83 ? -6.552 -1.083 -1.717 1.00 98.25 83 VAL A C 1
ATOM 631 O O . VAL A 1 83 ? -5.703 -1.046 -2.604 1.00 98.25 83 VAL A O 1
ATOM 634 N N . LEU A 1 84 ? -6.947 -2.245 -1.179 1.00 98.44 84 LEU A N 1
ATOM 635 C CA . LEU A 1 84 ? -6.410 -3.549 -1.598 1.00 98.44 84 LEU A CA 1
ATOM 636 C C . LEU A 1 84 ? -6.617 -3.809 -3.097 1.00 98.44 84 LEU A C 1
ATOM 638 O O . LEU A 1 84 ? -5.736 -4.346 -3.768 1.00 98.44 84 LEU A O 1
ATOM 642 N N . THR A 1 85 ? -7.777 -3.435 -3.635 1.00 98.44 85 THR A N 1
ATOM 643 C CA . THR A 1 85 ? -8.058 -3.567 -5.072 1.00 98.44 85 THR A CA 1
ATOM 644 C C . THR A 1 85 ? -7.119 -2.690 -5.905 1.00 98.44 85 THR A C 1
ATOM 646 O O . THR A 1 85 ? -6.597 -3.154 -6.918 1.00 98.44 85 THR A O 1
ATOM 649 N N . GLY A 1 86 ? -6.864 -1.456 -5.460 1.00 97.62 86 GLY A N 1
ATOM 650 C CA . GLY A 1 86 ? -5.894 -0.548 -6.074 1.00 97.62 86 GLY A CA 1
ATOM 651 C C . GLY A 1 86 ? -4.477 -1.118 -6.071 1.00 97.62 86 GLY A C 1
ATOM 652 O O . GLY A 1 86 ? -3.872 -1.242 -7.134 1.00 97.62 86 GLY A O 1
ATOM 653 N N . ALA A 1 87 ? -4.001 -1.575 -4.911 1.00 96.81 87 ALA A N 1
ATOM 654 C CA . ALA A 1 87 ? -2.668 -2.163 -4.765 1.00 96.81 87 ALA A CA 1
ATOM 655 C C . ALA A 1 87 ? -2.472 -3.404 -5.660 1.00 96.81 87 ALA A C 1
ATOM 657 O O . ALA A 1 87 ? -1.434 -3.567 -6.304 1.00 96.81 87 ALA A O 1
ATOM 658 N N . LYS A 1 88 ? -3.496 -4.265 -5.788 1.00 98.06 88 LYS A N 1
ATOM 659 C CA . LYS A 1 88 ? -3.471 -5.405 -6.728 1.00 98.06 88 LYS A CA 1
ATOM 660 C C . LYS A 1 88 ? -3.332 -4.933 -8.178 1.00 98.06 88 LYS A C 1
ATOM 662 O O . LYS A 1 88 ? -2.499 -5.458 -8.911 1.00 98.06 88 LYS A O 1
ATOM 667 N N . ALA A 1 89 ? -4.089 -3.909 -8.578 1.00 97.75 89 ALA A N 1
ATOM 668 C CA . ALA A 1 89 ? -4.015 -3.355 -9.929 1.00 97.75 89 ALA A CA 1
ATOM 669 C C . ALA A 1 89 ? -2.651 -2.705 -10.234 1.00 97.75 89 ALA A C 1
ATOM 671 O O . ALA A 1 89 ? -2.123 -2.879 -11.335 1.00 97.75 89 ALA A O 1
ATOM 672 N N . HIS A 1 90 ? -2.061 -1.989 -9.272 1.00 96.19 90 HIS A N 1
ATOM 673 C CA . HIS A 1 90 ? -0.710 -1.440 -9.397 1.00 96.19 90 HIS A CA 1
ATOM 674 C C . HIS A 1 90 ? 0.337 -2.550 -9.521 1.00 96.19 90 HIS A C 1
ATOM 676 O O . HIS A 1 90 ? 1.169 -2.508 -10.431 1.00 96.19 90 HIS A O 1
ATOM 682 N N . SER A 1 91 ? 0.264 -3.569 -8.656 1.00 95.75 91 SER A N 1
ATOM 683 C CA . SER A 1 91 ? 1.162 -4.724 -8.688 1.00 95.75 91 SER A CA 1
ATOM 684 C C . SER A 1 91 ? 1.116 -5.428 -10.047 1.00 95.75 91 SER A C 1
ATOM 686 O O . SER A 1 91 ? 2.153 -5.565 -10.696 1.00 95.75 91 SER A O 1
ATOM 688 N N . ASP A 1 92 ? -0.078 -5.770 -10.543 1.00 96.69 92 ASP A N 1
ATOM 689 C CA . ASP A 1 92 ? -0.260 -6.431 -11.841 1.00 96.69 92 ASP A CA 1
ATOM 690 C C . ASP A 1 92 ? 0.317 -5.605 -13.000 1.00 96.69 92 ASP A C 1
ATOM 692 O O . ASP A 1 92 ? 0.981 -6.138 -13.897 1.00 96.69 92 ASP A O 1
ATOM 696 N N . TYR A 1 93 ? 0.100 -4.286 -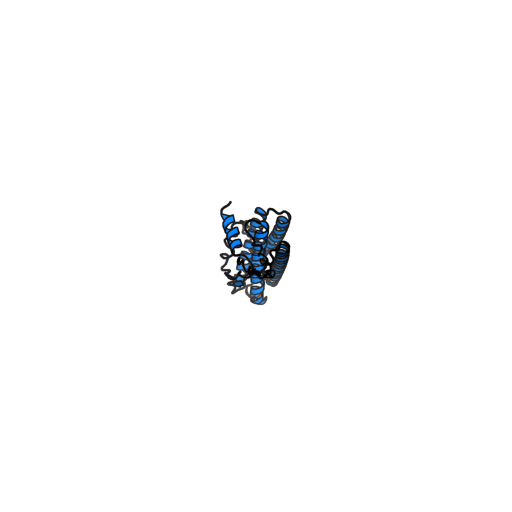12.972 1.00 95.25 93 TYR A N 1
ATOM 697 C CA . TYR A 1 93 ? 0.665 -3.377 -13.964 1.00 95.25 93 TYR A CA 1
ATOM 698 C C . TYR A 1 93 ? 2.199 -3.423 -13.957 1.00 95.25 93 TYR A C 1
ATOM 700 O O . TYR A 1 93 ? 2.823 -3.589 -15.010 1.00 95.25 93 TYR A O 1
ATOM 708 N N . LEU A 1 94 ? 2.814 -3.310 -12.777 1.00 93.19 94 LEU A N 1
ATOM 709 C CA . LEU A 1 94 ? 4.269 -3.294 -12.621 1.00 93.19 94 LEU A CA 1
ATOM 710 C C . LEU A 1 94 ? 4.896 -4.633 -13.015 1.00 93.19 94 LEU A C 1
ATOM 712 O O . LEU A 1 94 ? 5.891 -4.635 -13.739 1.00 93.19 94 LEU A O 1
ATOM 716 N N . VAL A 1 95 ? 4.291 -5.764 -12.631 1.00 93.62 95 VAL A N 1
ATOM 717 C CA . VAL A 1 95 ? 4.703 -7.102 -13.091 1.00 93.62 95 VAL A CA 1
ATOM 718 C C . VAL A 1 95 ? 4.726 -7.156 -14.618 1.00 93.62 95 VAL A C 1
ATOM 720 O O . VAL A 1 95 ? 5.700 -7.632 -15.209 1.00 93.62 95 VAL A O 1
ATOM 723 N N . GLY A 1 96 ? 3.682 -6.634 -15.269 1.00 93.31 96 GLY A N 1
ATOM 724 C CA . GLY A 1 96 ? 3.597 -6.563 -16.724 1.00 93.31 96 GLY A CA 1
ATOM 725 C C . GLY A 1 96 ? 4.724 -5.740 -17.351 1.00 93.31 96 GLY A C 1
ATOM 726 O O . GLY A 1 96 ? 5.361 -6.199 -18.300 1.00 93.31 96 GLY A O 1
ATOM 727 N N . GLU A 1 97 ? 5.004 -4.548 -16.823 1.00 90.75 97 GLU A N 1
ATOM 728 C CA . GLU A 1 97 ? 6.073 -3.676 -17.330 1.00 90.75 97 GLU A CA 1
ATOM 729 C C . GLU A 1 97 ? 7.471 -4.270 -17.114 1.00 90.75 97 GLU A C 1
ATOM 731 O O . GLU A 1 97 ? 8.271 -4.326 -18.047 1.00 90.75 97 GLU A O 1
ATOM 736 N N . ILE A 1 98 ? 7.750 -4.795 -15.921 1.00 88.25 98 ILE A N 1
ATOM 737 C CA . ILE A 1 98 ? 9.028 -5.438 -15.584 1.00 88.25 98 ILE A CA 1
ATOM 738 C C . ILE A 1 98 ? 9.260 -6.671 -16.471 1.00 88.25 98 ILE A C 1
ATOM 740 O O . ILE A 1 98 ? 10.358 -6.880 -16.991 1.00 88.25 98 ILE A O 1
ATOM 744 N N . THR A 1 99 ? 8.209 -7.454 -16.726 1.00 90.25 99 THR A N 1
ATOM 745 C CA . THR A 1 99 ? 8.273 -8.611 -17.630 1.00 90.25 99 THR A CA 1
ATOM 746 C C . THR A 1 99 ? 8.579 -8.190 -19.069 1.00 90.25 99 THR A C 1
ATOM 748 O O . THR A 1 99 ? 9.420 -8.815 -19.717 1.00 90.25 99 THR A O 1
ATOM 751 N N . LYS A 1 100 ? 7.956 -7.115 -19.579 1.00 89.56 100 LYS A N 1
ATOM 752 C CA . LYS A 1 100 ? 8.234 -6.579 -20.930 1.00 89.56 100 LYS A CA 1
ATOM 753 C C . LYS A 1 100 ? 9.681 -6.113 -21.090 1.00 89.56 100 LYS A C 1
ATOM 755 O O . LYS A 1 100 ? 10.227 -6.217 -22.186 1.00 89.56 100 LYS A O 1
ATOM 760 N N . LEU A 1 101 ? 10.292 -5.629 -20.011 1.00 86.25 101 LEU A N 1
ATOM 761 C CA . LEU A 1 101 ? 11.703 -5.247 -19.970 1.00 86.25 101 LEU A CA 1
ATOM 762 C C . LEU A 1 101 ? 12.664 -6.448 -19.886 1.00 86.25 101 LEU A C 1
ATOM 764 O O . LEU A 1 101 ? 13.871 -6.256 -19.973 1.00 86.25 101 LEU A O 1
ATOM 768 N N . GLY A 1 102 ? 12.156 -7.679 -19.761 1.00 85.31 102 GLY A N 1
ATOM 769 C CA . GLY A 1 102 ? 12.970 -8.897 -19.687 1.00 85.31 102 GLY A CA 1
ATOM 770 C C . GLY A 1 102 ? 13.371 -9.308 -18.268 1.00 85.31 102 GLY A C 1
ATOM 771 O O . GLY A 1 102 ? 14.163 -10.235 -18.109 1.00 85.31 102 GLY A O 1
ATOM 772 N N . TYR A 1 103 ? 12.796 -8.675 -17.243 1.00 83.62 103 TYR A N 1
ATOM 773 C CA . TYR A 1 103 ? 13.122 -8.899 -15.831 1.00 83.62 103 TYR A CA 1
ATOM 774 C C . TYR A 1 103 ? 12.048 -9.712 -15.092 1.00 83.62 103 TYR A C 1
ATOM 776 O O . TYR A 1 103 ? 11.780 -9.474 -13.919 1.00 83.62 103 TYR A O 1
ATOM 784 N N . ALA A 1 104 ? 11.416 -10.686 -15.756 1.00 85.81 104 ALA A N 1
ATOM 785 C CA . ALA A 1 104 ? 10.366 -11.522 -15.154 1.00 85.81 104 ALA A CA 1
ATOM 786 C C . ALA A 1 104 ? 10.816 -12.213 -13.848 1.00 85.81 104 ALA A C 1
ATOM 788 O O . ALA A 1 104 ? 10.038 -12.362 -12.914 1.00 85.81 104 ALA A O 1
ATOM 789 N N . ASP A 1 105 ? 12.098 -12.562 -13.737 1.00 82.75 105 ASP A N 1
ATOM 790 C CA . ASP A 1 105 ? 12.673 -13.148 -12.520 1.00 82.75 105 ASP A CA 1
ATOM 791 C C . ASP A 1 105 ? 12.701 -12.182 -11.323 1.00 82.75 105 ASP A C 1
ATOM 793 O O . ASP A 1 105 ? 13.025 -12.605 -10.217 1.00 82.75 105 ASP A O 1
ATOM 797 N N . SER A 1 106 ? 12.410 -10.895 -11.533 1.00 83.19 106 SER A N 1
ATOM 798 C CA . SER A 1 106 ? 12.361 -9.849 -10.507 1.00 83.19 106 SER A CA 1
ATOM 799 C C . SER A 1 106 ? 10.942 -9.506 -10.055 1.00 83.19 106 SER A C 1
ATOM 801 O O . SER A 1 106 ? 10.766 -8.543 -9.315 1.00 83.19 106 SER A O 1
ATOM 803 N N . THR A 1 107 ? 9.928 -10.267 -10.483 1.00 88.69 107 THR A N 1
ATOM 804 C CA . THR A 1 107 ? 8.524 -9.968 -10.160 1.00 88.69 107 THR A CA 1
ATOM 805 C C . THR A 1 107 ? 7.955 -10.766 -8.991 1.00 88.69 107 THR A C 1
ATOM 807 O O . THR A 1 107 ? 6.802 -10.551 -8.620 1.00 88.69 107 THR A O 1
ATOM 810 N N . ALA A 1 108 ? 8.699 -11.722 -8.432 1.00 88.19 108 ALA A N 1
ATOM 811 C CA . ALA A 1 108 ? 8.191 -12.532 -7.330 1.00 88.19 108 ALA A CA 1
ATOM 812 C C . ALA A 1 108 ? 8.157 -11.735 -6.018 1.00 88.19 108 ALA A C 1
ATOM 814 O O . ALA A 1 108 ? 9.127 -11.061 -5.664 1.00 88.19 108 ALA A O 1
ATOM 815 N N . ALA A 1 109 ? 7.030 -11.854 -5.313 1.00 87.56 109 ALA A N 1
ATOM 816 C CA . ALA A 1 109 ? 6.815 -11.230 -4.016 1.00 87.56 109 ALA A CA 1
ATOM 817 C C . ALA A 1 109 ? 7.733 -11.819 -2.943 1.00 87.56 109 ALA A C 1
ATOM 819 O O . ALA A 1 109 ? 8.127 -12.985 -3.011 1.00 87.56 109 ALA A O 1
ATOM 820 N N . CYS A 1 110 ? 8.043 -10.996 -1.944 1.00 87.44 110 CYS A N 1
ATOM 821 C CA . CYS A 1 110 ? 8.672 -11.457 -0.717 1.00 87.44 110 CYS A CA 1
ATOM 822 C C . CYS A 1 110 ? 7.626 -12.037 0.250 1.00 87.44 110 CYS A C 1
ATOM 824 O O . CYS A 1 110 ? 6.427 -11.784 0.122 1.00 87.44 110 CYS A O 1
ATOM 826 N N . ASP A 1 111 ? 8.096 -12.759 1.259 1.00 85.12 111 ASP A N 1
ATOM 827 C CA . ASP A 1 111 ? 7.321 -13.093 2.444 1.00 85.12 111 ASP A CA 1
ATOM 828 C C . ASP A 1 111 ? 7.411 -11.953 3.464 1.00 85.12 111 ASP A C 1
ATOM 830 O O . ASP A 1 111 ? 8.486 -11.392 3.718 1.00 85.12 111 ASP A O 1
ATOM 834 N N . TYR A 1 112 ? 6.270 -11.630 4.070 1.00 85.81 112 TYR A N 1
ATOM 835 C CA . TYR A 1 112 ? 6.117 -10.517 5.001 1.00 85.81 112 TYR A CA 1
ATOM 836 C C . TYR A 1 112 ? 5.410 -10.973 6.277 1.00 85.81 112 TYR A C 1
ATOM 838 O O . TYR A 1 112 ? 4.487 -11.787 6.233 1.00 85.81 112 TYR A O 1
ATOM 846 N N . ALA A 1 113 ? 5.798 -10.400 7.414 1.00 86.12 113 ALA A N 1
ATOM 847 C CA . ALA A 1 113 ? 5.079 -10.541 8.672 1.00 86.12 113 ALA A CA 1
ATOM 848 C C . ALA A 1 113 ? 4.751 -9.165 9.259 1.00 86.12 113 ALA A C 1
ATOM 850 O O . ALA A 1 113 ? 5.620 -8.293 9.371 1.00 86.12 113 ALA A O 1
ATOM 851 N N . PHE A 1 114 ? 3.490 -9.001 9.662 1.00 88.06 114 PHE A N 1
ATOM 852 C CA . PHE A 1 114 ? 2.944 -7.749 10.177 1.00 88.06 114 PHE A CA 1
ATOM 853 C C . PHE A 1 114 ? 2.504 -7.919 11.637 1.00 88.06 114 PHE A C 1
ATOM 855 O O . PHE A 1 114 ? 1.806 -8.885 11.951 1.00 88.06 114 PHE A O 1
ATOM 862 N N . PRO A 1 115 ? 2.857 -6.995 12.547 1.00 88.38 115 PRO A N 1
ATOM 863 C CA . PRO A 1 115 ? 2.489 -7.074 13.961 1.00 88.38 115 PRO A CA 1
ATOM 864 C C . PRO A 1 115 ? 1.035 -6.635 14.240 1.00 88.38 115 PRO A C 1
ATOM 866 O O . PRO A 1 115 ? 0.774 -5.985 15.248 1.00 88.38 115 PRO A O 1
ATOM 869 N N . VAL A 1 116 ? 0.079 -6.982 13.374 1.00 92.12 116 VAL A N 1
ATOM 870 C CA . VAL A 1 116 ? -1.332 -6.579 13.509 1.00 92.12 116 VAL A CA 1
ATOM 871 C C . VAL A 1 116 ? -2.044 -7.471 14.523 1.00 92.12 116 VAL A C 1
ATOM 873 O O . VAL A 1 116 ? -2.172 -8.677 14.313 1.00 92.12 116 VAL A O 1
ATOM 876 N N . LYS A 1 117 ? -2.520 -6.884 15.627 1.00 93.38 117 LYS A N 1
ATOM 877 C CA . LYS A 1 117 ? -3.307 -7.585 16.660 1.00 93.38 117 LYS A CA 1
ATOM 878 C C . LYS A 1 117 ? -4.682 -6.963 1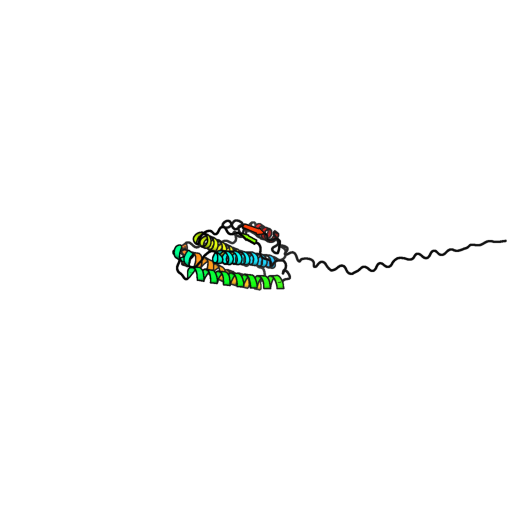6.890 1.00 93.38 117 LYS A C 1
ATOM 880 O O . LYS A 1 117 ? -5.508 -7.560 17.575 1.00 93.38 117 LYS A O 1
ATOM 885 N N . SER A 1 118 ? -4.917 -5.774 16.348 1.00 96.12 118 SER A N 1
ATOM 886 C CA . SER A 1 118 ? -6.135 -4.992 16.527 1.00 96.12 118 SER A CA 1
ATOM 887 C C . SER A 1 118 ? -6.435 -4.143 15.290 1.00 96.12 118 SER A C 1
ATOM 889 O O . SER A 1 118 ? -5.564 -3.927 14.443 1.00 96.12 118 SER A O 1
ATOM 891 N N . THR A 1 119 ? -7.662 -3.622 15.207 1.00 97.50 119 THR A N 1
ATOM 892 C CA . THR A 1 119 ? -8.058 -2.640 14.187 1.00 97.50 119 THR A CA 1
ATOM 893 C C . THR A 1 119 ? -7.173 -1.390 14.230 1.00 97.50 119 THR A C 1
ATOM 895 O O . THR A 1 119 ? -6.814 -0.859 13.184 1.00 97.50 119 THR A O 1
ATOM 898 N N . GLU A 1 120 ? -6.762 -0.946 15.421 1.00 95.19 120 GLU A N 1
ATOM 899 C CA . GLU A 1 120 ? -5.891 0.223 15.585 1.00 95.19 120 GLU A CA 1
ATOM 900 C C . GLU A 1 120 ? -4.466 -0.038 15.069 1.00 95.19 120 GLU A C 1
ATOM 902 O O . GLU A 1 120 ? -3.916 0.802 14.354 1.00 95.19 120 GLU A O 1
ATOM 907 N N . ASP A 1 121 ? -3.891 -1.218 15.345 1.00 93.75 121 ASP A N 1
ATOM 908 C CA . ASP A 1 121 ? -2.591 -1.612 14.775 1.00 93.75 121 ASP A CA 1
ATOM 909 C C . ASP A 1 121 ? -2.646 -1.606 13.244 1.00 93.75 121 ASP A C 1
ATOM 911 O O . ASP A 1 121 ? -1.734 -1.110 12.582 1.00 93.75 121 ASP A O 1
ATOM 915 N N . PHE A 1 122 ? -3.734 -2.140 12.680 1.00 96.69 122 PHE A N 1
ATOM 916 C CA . PHE A 1 122 ? -3.964 -2.157 11.241 1.00 96.69 122 PHE A CA 1
ATOM 917 C C . PHE A 1 122 ? -4.071 -0.743 10.659 1.00 96.69 122 PHE A C 1
ATOM 919 O O . PHE A 1 122 ? -3.386 -0.438 9.687 1.00 96.69 122 PHE A O 1
ATOM 926 N N . ILE A 1 123 ? -4.871 0.143 11.254 1.00 95.44 123 ILE A N 1
ATOM 927 C CA . ILE A 1 123 ? -5.046 1.513 10.754 1.00 95.44 123 ILE A CA 1
ATOM 928 C C . ILE A 1 123 ? -3.722 2.282 10.797 1.00 95.44 123 ILE A C 1
ATOM 930 O O . ILE A 1 123 ? -3.332 2.884 9.796 1.00 95.44 123 ILE A O 1
ATOM 934 N N . ASN A 1 124 ? -2.987 2.212 11.907 1.00 90.00 124 ASN A N 1
ATOM 935 C CA . ASN A 1 124 ? -1.701 2.898 12.042 1.00 90.00 124 ASN A CA 1
ATOM 936 C C . ASN A 1 124 ? -0.647 2.359 11.067 1.00 90.00 124 ASN A C 1
ATOM 938 O O . ASN A 1 124 ? 0.088 3.133 10.457 1.00 90.00 124 ASN A O 1
ATOM 942 N N . MET A 1 125 ? -0.595 1.039 10.878 1.00 90.25 125 MET A N 1
ATOM 943 C CA . MET A 1 125 ? 0.284 0.426 9.884 1.00 90.25 125 MET A CA 1
ATOM 944 C C . MET A 1 125 ? -0.116 0.820 8.456 1.00 90.25 125 MET A C 1
ATOM 946 O O . MET A 1 125 ? 0.754 1.098 7.634 1.00 90.25 125 MET A O 1
ATOM 950 N N . SER A 1 126 ? -1.419 0.880 8.162 1.00 94.44 126 SER A N 1
ATOM 951 C CA . SER A 1 126 ? -1.916 1.255 6.837 1.00 94.44 126 SER A CA 1
ATOM 952 C C . SER A 1 126 ? -1.479 2.667 6.453 1.00 94.44 126 SER A C 1
ATOM 954 O O . SER A 1 126 ? -0.936 2.850 5.369 1.00 94.44 126 SER A O 1
ATOM 956 N N . GLU A 1 127 ? -1.605 3.637 7.365 1.00 89.88 127 GLU A N 1
ATOM 957 C CA . GLU A 1 127 ? -1.135 5.009 7.152 1.00 89.88 127 GLU A CA 1
ATOM 958 C C . GLU A 1 127 ? 0.367 5.035 6.853 1.00 89.88 127 GLU A C 1
ATOM 960 O O . GLU A 1 127 ? 0.787 5.606 5.850 1.00 89.88 127 GLU A O 1
ATOM 965 N N . ALA A 1 128 ? 1.171 4.332 7.658 1.00 85.62 128 ALA A N 1
ATOM 966 C CA . ALA A 1 128 ? 2.615 4.271 7.465 1.00 85.62 128 ALA A CA 1
ATOM 967 C C . ALA A 1 128 ? 3.011 3.670 6.102 1.00 85.62 128 ALA A C 1
ATOM 969 O O . ALA A 1 128 ? 3.938 4.165 5.458 1.00 85.62 128 ALA A O 1
ATOM 970 N N . ILE A 1 129 ? 2.305 2.630 5.642 1.00 88.25 129 ILE A N 1
ATOM 971 C CA . ILE A 1 129 ? 2.533 2.017 4.325 1.00 88.25 129 ILE A CA 1
ATOM 972 C C . ILE A 1 129 ? 2.162 2.988 3.198 1.00 88.25 129 ILE A C 1
ATOM 974 O O . ILE A 1 129 ? 2.930 3.116 2.246 1.00 88.25 129 ILE A O 1
ATOM 978 N N . GLN A 1 130 ? 1.025 3.687 3.289 1.00 90.56 130 GLN A N 1
ATOM 979 C CA . GLN A 1 130 ? 0.629 4.641 2.245 1.00 90.56 130 GLN A CA 1
ATOM 980 C C . GLN A 1 130 ? 1.575 5.851 2.191 1.00 90.56 130 GLN A C 1
ATOM 982 O O . GLN A 1 130 ? 2.017 6.230 1.109 1.00 90.56 130 GLN A O 1
ATOM 987 N N . SER A 1 131 ? 1.972 6.412 3.337 1.00 83.81 131 SER A N 1
ATOM 988 C CA . SER A 1 131 ? 2.973 7.491 3.405 1.00 83.81 131 SER A CA 1
ATOM 989 C C . SER A 1 131 ? 4.315 7.084 2.789 1.00 83.81 131 SER A C 1
ATOM 991 O O . SER A 1 131 ? 4.909 7.826 2.002 1.00 83.81 131 SER A O 1
ATOM 993 N N . LEU A 1 132 ? 4.775 5.862 3.073 1.00 81.88 132 LEU A N 1
ATOM 994 C CA . LEU A 1 132 ? 5.975 5.295 2.457 1.00 81.88 132 LEU A CA 1
ATOM 995 C C . LEU A 1 132 ? 5.847 5.176 0.932 1.00 81.88 132 LEU A C 1
ATOM 997 O O . LEU A 1 132 ? 6.795 5.502 0.209 1.00 81.88 132 LEU A O 1
ATOM 1001 N N . ALA A 1 133 ? 4.693 4.722 0.440 1.00 85.75 133 ALA A N 1
ATOM 1002 C CA . ALA A 1 133 ? 4.427 4.620 -0.990 1.00 85.75 133 ALA A CA 1
ATOM 1003 C C . ALA A 1 133 ? 4.455 6.005 -1.658 1.00 85.75 133 ALA A C 1
ATOM 1005 O O . ALA A 1 133 ? 5.158 6.190 -2.653 1.00 85.75 133 ALA A O 1
ATOM 1006 N N . VAL A 1 134 ? 3.798 7.009 -1.064 1.00 87.62 134 VAL A N 1
ATOM 1007 C CA . VAL A 1 134 ? 3.818 8.404 -1.542 1.00 87.62 134 VAL A CA 1
ATOM 1008 C C . VAL A 1 134 ? 5.249 8.935 -1.632 1.00 87.62 134 VAL A C 1
ATOM 1010 O O . VAL A 1 134 ? 5.684 9.362 -2.703 1.00 87.62 134 VAL A O 1
ATOM 1013 N N . SER A 1 135 ? 6.011 8.858 -0.539 1.00 80.25 135 SER A N 1
ATOM 1014 C CA . SER A 1 135 ? 7.412 9.293 -0.492 1.00 80.25 135 SER A CA 1
ATOM 1015 C C . SER A 1 135 ? 8.274 8.592 -1.553 1.00 80.25 135 SER A C 1
ATOM 1017 O O . SER A 1 135 ? 9.081 9.229 -2.239 1.00 80.25 135 SER A O 1
ATOM 1019 N N . THR A 1 136 ? 8.054 7.292 -1.748 1.00 77.50 136 THR A N 1
ATOM 1020 C CA . THR A 1 136 ? 8.757 6.501 -2.760 1.00 77.50 136 THR A CA 1
ATOM 1021 C C . THR A 1 136 ? 8.445 6.970 -4.171 1.00 77.50 136 THR A C 1
ATOM 1023 O O . THR A 1 136 ? 9.371 7.177 -4.958 1.00 77.50 136 THR A O 1
ATOM 1026 N N . TYR A 1 137 ? 7.170 7.163 -4.509 1.00 85.69 137 TYR A N 1
ATOM 1027 C CA . TYR A 1 137 ? 6.792 7.616 -5.843 1.00 85.69 137 TYR A CA 1
ATOM 1028 C C . TYR A 1 137 ? 7.280 9.042 -6.121 1.00 85.69 137 TYR A C 1
ATOM 1030 O O . TYR A 1 137 ? 7.713 9.316 -7.239 1.00 85.69 137 TYR A O 1
ATOM 1038 N N . VAL A 1 138 ? 7.326 9.925 -5.115 1.00 84.50 138 VAL A N 1
ATOM 1039 C CA . VAL A 1 138 ? 7.989 11.238 -5.239 1.00 84.50 138 VAL A CA 1
ATOM 1040 C C . VAL A 1 138 ? 9.481 11.069 -5.554 1.00 84.50 138 VAL A C 1
ATOM 1042 O O . VAL A 1 138 ? 9.984 11.688 -6.491 1.00 84.50 138 VAL A O 1
ATOM 1045 N N . GLY A 1 139 ? 10.192 10.202 -4.827 1.00 76.31 139 GLY A N 1
ATOM 1046 C CA . GLY A 1 139 ? 11.610 9.924 -5.079 1.00 76.31 139 GLY A CA 1
ATOM 1047 C C . GLY A 1 139 ? 11.883 9.289 -6.449 1.00 76.31 139 GLY A C 1
ATOM 1048 O O . GLY A 1 139 ? 12.893 9.607 -7.084 1.00 76.31 139 GLY A O 1
ATOM 1049 N N . ALA A 1 140 ? 10.978 8.426 -6.921 1.00 79.94 140 ALA A N 1
ATOM 1050 C CA . ALA A 1 140 ? 11.034 7.815 -8.245 1.00 79.94 140 ALA A CA 1
ATOM 1051 C C . ALA A 1 140 ? 10.789 8.841 -9.357 1.00 79.94 140 ALA A C 1
ATOM 1053 O O . ALA A 1 140 ? 11.497 8.821 -10.360 1.00 79.94 140 ALA A O 1
ATOM 1054 N N . LEU A 1 141 ? 9.839 9.764 -9.176 1.00 84.56 141 LEU A N 1
ATOM 1055 C CA . LEU A 1 141 ? 9.577 10.859 -10.116 1.00 84.56 141 LEU A CA 1
ATOM 1056 C C . LEU A 1 141 ? 10.771 11.803 -10.259 1.00 84.56 141 LEU A C 1
ATOM 1058 O O . LEU A 1 141 ? 11.124 12.164 -11.376 1.00 84.56 141 LEU A O 1
ATOM 1062 N N . ASP A 1 142 ? 11.408 12.162 -9.144 1.00 81.50 142 ASP A N 1
ATOM 1063 C CA . ASP A 1 142 ? 12.586 13.039 -9.111 1.00 81.50 142 ASP A CA 1
ATOM 1064 C C . ASP A 1 142 ? 13.780 12.462 -9.896 1.00 81.50 142 ASP A C 1
ATOM 1066 O O . ASP A 1 142 ? 14.562 13.189 -10.504 1.00 81.50 142 ASP A O 1
ATOM 1070 N N . ARG A 1 143 ? 13.909 11.130 -9.919 1.00 76.19 143 ARG A N 1
ATOM 1071 C CA . ARG A 1 143 ? 15.073 10.424 -10.481 1.00 76.19 143 ARG A CA 1
ATOM 1072 C C . ARG A 1 143 ? 14.777 9.651 -11.767 1.00 76.19 143 ARG A C 1
ATOM 1074 O O . ARG A 1 143 ? 15.693 9.051 -12.337 1.00 76.19 143 ARG A O 1
ATOM 1081 N N . SER A 1 144 ? 13.524 9.624 -12.217 1.00 78.31 144 SER A N 1
ATOM 1082 C CA . SER A 1 144 ? 13.148 8.931 -13.447 1.00 78.31 144 SER A CA 1
ATOM 1083 C C . SER A 1 144 ? 13.727 9.652 -14.659 1.00 78.31 144 SER A C 1
ATOM 1085 O O . SER A 1 144 ? 13.647 10.872 -14.777 1.00 78.31 144 SER A O 1
ATOM 1087 N N . GLN A 1 145 ? 14.289 8.885 -15.592 1.00 81.06 145 GLN A N 1
ATOM 1088 C CA . GLN A 1 145 ? 14.816 9.407 -16.860 1.00 81.06 145 GLN A CA 1
ATOM 1089 C C . GLN A 1 145 ? 13.914 9.045 -18.051 1.00 81.06 145 GLN A C 1
ATOM 1091 O O . GLN A 1 145 ? 14.321 9.174 -19.203 1.00 81.06 145 GLN A O 1
ATOM 1096 N N . SER A 1 146 ? 12.708 8.531 -17.791 1.00 83.00 146 SER A N 1
ATOM 1097 C CA . SER A 1 146 ? 11.773 8.041 -18.808 1.00 83.00 146 SER A CA 1
ATOM 1098 C C . SER A 1 146 ? 10.421 8.720 -18.653 1.00 83.00 146 SER A C 1
ATOM 1100 O O . SER A 1 146 ? 9.709 8.438 -17.695 1.00 83.00 146 SER A O 1
ATOM 1102 N N . ASP A 1 147 ? 10.018 9.534 -19.631 1.00 83.81 147 ASP A N 1
ATOM 1103 C CA . ASP A 1 147 ? 8.713 10.219 -19.634 1.00 83.81 147 ASP A CA 1
ATOM 1104 C C . ASP A 1 147 ? 7.534 9.248 -19.456 1.00 83.81 147 ASP A C 1
ATOM 1106 O O . ASP A 1 147 ? 6.541 9.550 -18.782 1.00 83.81 147 ASP A O 1
ATOM 1110 N N . THR A 1 148 ? 7.663 8.046 -20.028 1.00 82.94 148 THR A N 1
ATOM 1111 C CA . THR A 1 148 ? 6.688 6.964 -19.874 1.00 82.94 148 THR A CA 1
ATOM 1112 C C . THR A 1 148 ? 6.555 6.560 -18.408 1.00 82.94 148 THR A C 1
ATOM 1114 O O . THR A 1 148 ? 5.439 6.500 -17.893 1.00 82.94 148 THR A O 1
ATOM 1117 N N . TYR A 1 149 ? 7.671 6.319 -17.713 1.00 84.25 149 TYR A N 1
ATOM 1118 C CA . TYR A 1 149 ? 7.640 5.890 -16.313 1.00 84.25 149 TYR A CA 1
ATOM 1119 C C . TYR A 1 149 ? 7.350 7.037 -15.350 1.00 84.25 149 TYR A C 1
ATOM 1121 O O . TYR A 1 149 ? 6.624 6.824 -14.386 1.00 84.25 149 TYR A O 1
ATOM 1129 N N . THR A 1 150 ? 7.766 8.263 -15.662 1.00 88.44 150 THR A N 1
ATOM 1130 C CA . THR A 1 150 ? 7.328 9.470 -14.952 1.00 88.44 150 THR A CA 1
ATOM 1131 C C . THR A 1 150 ? 5.803 9.581 -14.957 1.00 88.44 150 THR A C 1
ATOM 1133 O O . THR A 1 150 ? 5.186 9.799 -13.918 1.00 88.44 150 THR A O 1
ATOM 1136 N N . THR A 1 151 ? 5.157 9.354 -16.105 1.00 89.06 151 THR A N 1
ATOM 1137 C CA . THR A 1 151 ? 3.688 9.384 -16.191 1.00 89.06 151 THR A CA 1
ATOM 1138 C C . THR A 1 151 ? 3.038 8.272 -15.363 1.00 89.06 151 THR A C 1
ATOM 1140 O O . THR A 1 151 ? 2.001 8.494 -14.741 1.00 89.06 151 THR A O 1
ATOM 1143 N N . VAL A 1 152 ? 3.625 7.073 -15.350 1.00 89.56 152 VAL A N 1
ATOM 1144 C CA . VAL A 1 152 ? 3.137 5.937 -14.550 1.00 89.56 152 VAL A CA 1
ATOM 1145 C C . VAL A 1 152 ? 3.252 6.231 -13.057 1.00 89.56 152 VAL A C 1
ATOM 1147 O O . VAL A 1 152 ? 2.246 6.167 -12.354 1.00 89.56 152 VAL A O 1
ATOM 1150 N N . PHE A 1 153 ? 4.440 6.617 -12.587 1.00 90.38 153 PHE A N 1
ATOM 1151 C CA . PHE A 1 153 ? 4.675 6.942 -11.181 1.00 90.38 153 PHE A CA 1
ATOM 1152 C C . PHE A 1 153 ? 3.817 8.119 -10.720 1.00 90.38 153 PHE A C 1
ATOM 1154 O O . PHE A 1 153 ? 3.325 8.106 -9.600 1.00 90.38 153 PHE A O 1
ATOM 1161 N N . GLY A 1 154 ? 3.552 9.098 -11.590 1.00 92.31 154 GLY A N 1
ATOM 1162 C CA . GLY A 1 154 ? 2.656 10.213 -11.281 1.00 92.31 154 GLY A CA 1
ATOM 1163 C C . GLY A 1 154 ? 1.200 9.784 -11.076 1.00 92.31 154 GLY A C 1
ATOM 1164 O O . GLY A 1 154 ? 0.514 10.341 -10.221 1.00 92.31 154 GLY A O 1
ATOM 1165 N N . LYS A 1 155 ? 0.722 8.780 -11.824 1.00 93.12 155 LYS A N 1
ATOM 1166 C CA . LYS A 1 155 ? -0.624 8.218 -11.631 1.00 93.12 155 LYS A CA 1
ATOM 1167 C C . LYS A 1 155 ? -0.723 7.462 -10.308 1.00 93.12 155 LYS A C 1
ATOM 1169 O O . LYS A 1 155 ? -1.615 7.773 -9.527 1.00 93.12 155 LYS A O 1
ATOM 1174 N N . MET A 1 156 ? 0.227 6.561 -10.046 1.00 94.81 156 MET A N 1
ATOM 1175 C CA . MET A 1 156 ? 0.287 5.789 -8.798 1.00 94.81 156 MET A CA 1
ATOM 1176 C C . MET A 1 156 ? 0.420 6.711 -7.584 1.00 94.81 156 MET A C 1
ATOM 1178 O O . MET A 1 156 ? -0.378 6.607 -6.663 1.00 94.81 156 MET A O 1
ATOM 1182 N N . LEU A 1 157 ? 1.311 7.711 -7.633 1.00 93.62 157 LEU A N 1
ATOM 1183 C CA . LEU A 1 157 ? 1.413 8.750 -6.602 1.00 93.62 157 LEU A CA 1
ATOM 1184 C C . LEU A 1 157 ? 0.055 9.398 -6.301 1.00 93.62 157 LEU A C 1
ATOM 1186 O O . LEU A 1 157 ? -0.283 9.624 -5.143 1.00 93.62 157 LEU A O 1
ATOM 1190 N N . GLY A 1 158 ? -0.723 9.710 -7.340 1.00 95.38 158 GLY A N 1
ATOM 1191 C CA . GLY A 1 158 ? -2.045 10.302 -7.181 1.00 95.38 158 GLY A CA 1
ATOM 1192 C C . GLY A 1 158 ? -3.058 9.373 -6.508 1.00 95.38 158 GLY A C 1
ATOM 1193 O O . GLY A 1 158 ? -3.941 9.865 -5.806 1.00 95.38 158 GLY A O 1
ATOM 1194 N N . ASP A 1 159 ? -2.986 8.062 -6.733 1.00 96.62 159 ASP A N 1
ATOM 1195 C CA . ASP A 1 159 ? -3.810 7.063 -6.039 1.00 96.62 159 ASP A CA 1
ATOM 1196 C C . ASP A 1 159 ? -3.352 6.893 -4.577 1.00 96.62 159 ASP A C 1
ATOM 1198 O O . ASP A 1 159 ? -4.153 7.115 -3.668 1.00 96.62 159 ASP A O 1
ATOM 1202 N N . GLU A 1 160 ? -2.059 6.655 -4.334 1.00 93.88 160 GLU A N 1
ATOM 1203 C CA . GLU A 1 160 ? -1.492 6.478 -2.986 1.00 93.88 160 GLU A CA 1
ATOM 1204 C C . GLU A 1 160 ? -1.712 7.701 -2.084 1.00 93.88 160 GLU A C 1
ATOM 1206 O O . GLU A 1 160 ? -2.088 7.573 -0.920 1.00 93.88 160 GLU A O 1
ATOM 1211 N N . A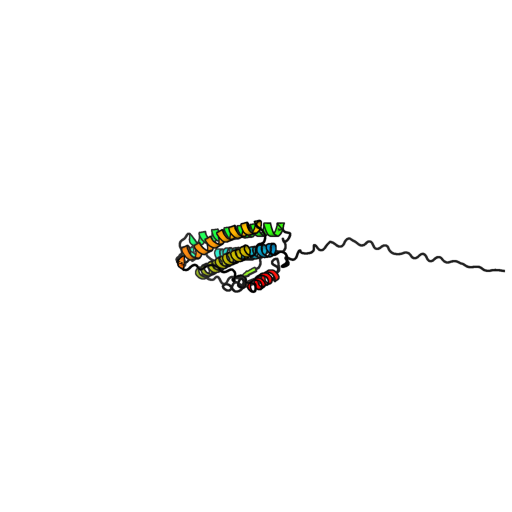LA A 1 161 ? -1.562 8.917 -2.623 1.00 92.94 161 ALA A N 1
ATOM 1212 C CA . ALA A 1 161 ? -1.807 10.143 -1.866 1.00 92.94 161 ALA A CA 1
ATOM 1213 C C . ALA A 1 161 ? -3.282 10.292 -1.457 1.00 92.94 161 ALA A C 1
ATOM 1215 O O . ALA A 1 161 ? -3.581 10.810 -0.377 1.00 92.94 161 ALA A O 1
ATOM 1216 N N . ARG A 1 162 ? -4.220 9.821 -2.293 1.00 95.56 162 ARG A N 1
ATOM 1217 C CA . ARG A 1 162 ? -5.650 9.796 -1.949 1.00 95.56 162 ARG A CA 1
ATOM 1218 C C . ARG A 1 162 ? -5.938 8.765 -0.866 1.00 95.56 162 ARG A C 1
ATOM 1220 O O . ARG A 1 162 ? -6.718 9.074 0.032 1.00 95.56 162 ARG A O 1
ATOM 1227 N N . TYR A 1 163 ? -5.304 7.594 -0.912 1.00 96.56 163 TYR A N 1
ATOM 1228 C CA . TYR A 1 163 ? -5.430 6.587 0.141 1.00 96.56 163 TYR A CA 1
ATOM 1229 C C . TYR A 1 163 ? -4.861 7.085 1.472 1.00 96.56 163 TYR A C 1
ATOM 1231 O O . TYR A 1 163 ? -5.574 7.042 2.471 1.00 96.56 163 TYR A O 1
ATOM 1239 N N . ALA A 1 164 ? -3.645 7.643 1.479 1.00 92.44 164 ALA A N 1
ATOM 1240 C CA . ALA A 1 164 ? -3.039 8.245 2.669 1.00 92.44 164 ALA A CA 1
ATOM 1241 C C . ALA A 1 164 ? -3.948 9.328 3.271 1.00 92.44 164 ALA A C 1
ATOM 1243 O O . ALA A 1 164 ? -4.300 9.268 4.446 1.00 92.44 164 ALA A O 1
ATOM 1244 N N . THR A 1 165 ? -4.431 10.258 2.438 1.00 93.12 165 THR A N 1
ATOM 1245 C CA . THR A 1 165 ? -5.332 11.331 2.885 1.00 93.12 165 THR A CA 1
ATOM 1246 C C . THR A 1 165 ? -6.641 10.777 3.445 1.00 93.12 165 THR A C 1
ATOM 1248 O O . THR A 1 165 ? -7.121 11.256 4.472 1.00 93.12 165 THR A O 1
ATOM 1251 N N . TRP A 1 166 ? -7.239 9.776 2.793 1.00 96.00 166 TRP A N 1
ATOM 1252 C CA . TRP A 1 166 ? -8.465 9.139 3.273 1.00 96.00 166 TRP A CA 1
ATOM 1253 C C . TRP A 1 166 ? -8.260 8.457 4.632 1.00 96.00 166 TRP A C 1
ATOM 1255 O O . TRP A 1 166 ? -9.112 8.613 5.505 1.00 96.00 166 TRP A O 1
ATOM 1265 N N . ILE A 1 167 ? -7.134 7.768 4.847 1.00 95.50 167 ILE A N 1
ATOM 1266 C CA . ILE A 1 167 ? -6.813 7.147 6.141 1.00 95.50 167 ILE A CA 1
ATOM 1267 C C . ILE A 1 167 ? -6.658 8.224 7.219 1.00 95.50 167 ILE A C 1
ATOM 1269 O O . ILE A 1 167 ? -7.360 8.186 8.229 1.00 95.50 167 ILE A O 1
ATOM 1273 N N . SER A 1 168 ? -5.793 9.214 7.000 1.00 92.19 168 SER A N 1
ATOM 1274 C CA . SER A 1 168 ? -5.528 10.266 7.987 1.00 92.19 168 SER A CA 1
ATOM 1275 C C . SER A 1 168 ? -6.795 11.051 8.346 1.00 92.19 168 SER A C 1
ATOM 1277 O O . SER A 1 168 ? -7.079 11.274 9.519 1.00 92.19 168 SER A O 1
ATOM 1279 N N . THR A 1 169 ? -7.621 11.403 7.359 1.00 92.44 169 THR A N 1
ATOM 1280 C CA . THR A 1 169 ? -8.824 12.217 7.600 1.00 92.44 169 THR A CA 1
ATOM 1281 C C . THR A 1 169 ? -10.053 11.380 7.945 1.00 92.44 169 THR A C 1
ATOM 1283 O O . THR A 1 169 ? -10.567 11.448 9.053 1.00 92.44 169 THR A O 1
ATOM 1286 N N . ALA A 1 170 ? -10.550 10.565 7.018 1.00 91.94 170 ALA A N 1
ATOM 1287 C CA . ALA A 1 170 ? -11.838 9.895 7.168 1.00 91.94 170 ALA A CA 1
ATOM 1288 C C . ALA A 1 170 ? -11.802 8.709 8.143 1.00 91.94 170 ALA A C 1
ATOM 1290 O O . ALA A 1 170 ? -12.856 8.318 8.648 1.00 91.94 170 ALA A O 1
ATOM 1291 N N . VAL A 1 171 ? -10.627 8.118 8.388 1.00 95.38 171 VAL A N 1
ATOM 1292 C CA . VAL A 1 171 ? -10.476 6.985 9.316 1.00 95.38 171 VAL A CA 1
ATOM 1293 C C . VAL A 1 171 ? -9.946 7.435 10.676 1.00 95.38 171 VAL A C 1
ATOM 1295 O O . VAL A 1 171 ? -10.461 6.973 11.695 1.00 95.38 171 VAL A O 1
ATOM 1298 N N . LYS A 1 172 ? -8.943 8.322 10.700 1.00 93.62 172 LYS A N 1
ATOM 1299 C CA . LYS A 1 172 ? -8.261 8.767 11.928 1.00 93.62 172 LYS A CA 1
ATOM 1300 C C . LYS A 1 172 ? -8.704 10.136 12.457 1.00 93.62 172 LYS A C 1
ATOM 1302 O O . LYS A 1 172 ? -8.237 10.518 13.526 1.00 93.62 172 LYS A O 1
ATOM 1307 N N . ASP A 1 173 ? -9.586 10.841 11.749 1.00 91.94 173 ASP A N 1
ATOM 1308 C CA . ASP A 1 173 ? -10.114 12.160 12.136 1.00 91.94 173 ASP A CA 1
ATOM 1309 C C . ASP A 1 173 ? -9.014 13.217 12.371 1.00 91.94 173 ASP A C 1
ATOM 1311 O O . ASP A 1 173 ? -9.122 14.075 13.246 1.00 91.94 173 ASP A O 1
ATOM 1315 N N . GLN A 1 174 ? -7.915 13.139 11.611 1.00 88.56 174 GLN A N 1
ATOM 1316 C CA . GLN A 1 174 ? -6.847 14.143 11.637 1.00 88.56 174 GLN A CA 1
ATOM 1317 C C . GLN A 1 174 ? -7.207 15.350 10.764 1.00 88.56 174 GLN A C 1
ATOM 1319 O O . GLN A 1 174 ? -7.841 15.209 9.712 1.00 88.56 174 GLN A O 1
ATOM 1324 N N . ASP A 1 175 ? -6.752 16.539 11.168 1.00 86.81 175 ASP A N 1
ATOM 1325 C CA . ASP A 1 175 ? -6.874 17.742 10.347 1.00 86.81 175 ASP A CA 1
ATOM 1326 C C . ASP A 1 175 ? -5.904 17.661 9.157 1.00 86.81 175 ASP A C 1
ATOM 1328 O O . ASP A 1 175 ? -4.756 17.231 9.286 1.00 86.81 175 ASP A O 1
ATOM 1332 N N . LEU A 1 176 ? -6.340 18.130 7.986 1.00 83.38 176 LEU A N 1
ATOM 1333 C CA . LEU A 1 176 ? -5.480 18.266 6.809 1.00 83.38 176 LEU A CA 1
ATOM 1334 C C . LEU A 1 176 ? -4.256 19.146 7.091 1.00 83.38 176 LEU A C 1
ATOM 1336 O O . LEU A 1 176 ? -3.224 18.969 6.449 1.00 83.38 176 LEU A O 1
ATOM 1340 N N . ALA A 1 177 ? -4.365 20.089 8.033 1.00 77.31 177 ALA A N 1
ATOM 1341 C CA . ALA A 1 177 ? -3.250 20.930 8.459 1.00 77.31 177 ALA A CA 1
ATOM 1342 C C . ALA A 1 177 ? -2.106 20.147 9.132 1.00 77.31 177 ALA A C 1
ATOM 1344 O O . ALA A 1 177 ? -0.973 20.630 9.133 1.00 77.31 177 ALA A O 1
ATOM 1345 N N . ASP A 1 178 ? -2.386 18.954 9.666 1.00 71.31 178 ASP A N 1
ATOM 1346 C CA . ASP A 1 178 ? -1.408 18.101 10.350 1.00 71.31 178 ASP A CA 1
ATOM 1347 C C . ASP A 1 178 ? -0.715 17.107 9.394 1.00 71.31 178 ASP A C 1
ATOM 1349 O O . ASP A 1 178 ? 0.261 16.450 9.771 1.00 71.31 178 ASP A O 1
ATOM 1353 N N . ILE A 1 179 ? -1.174 17.019 8.137 1.00 70.25 179 ILE A N 1
ATOM 1354 C CA . ILE A 1 179 ? -0.567 16.188 7.091 1.00 70.25 179 ILE A CA 1
ATOM 1355 C C . ILE A 1 179 ? 0.645 16.928 6.511 1.00 70.25 179 ILE A C 1
ATOM 1357 O O . ILE A 1 179 ? 0.526 17.959 5.848 1.00 70.25 179 ILE A O 1
ATOM 1361 N N . ASN A 1 180 ? 1.840 16.397 6.766 1.00 67.69 180 ASN A N 1
ATOM 1362 C CA . ASN A 1 180 ? 3.096 17.014 6.344 1.00 67.69 180 ASN A CA 1
ATOM 1363 C C . ASN A 1 180 ? 3.476 16.657 4.900 1.00 67.69 180 ASN A C 1
ATOM 1365 O O . ASN A 1 180 ? 3.014 15.671 4.331 1.00 67.69 180 ASN A O 1
ATOM 1369 N N . PHE A 1 181 ? 4.375 17.453 4.314 1.00 60.06 181 PHE A N 1
ATOM 1370 C CA . PHE A 1 181 ? 4.974 17.125 3.023 1.00 60.06 181 PHE A CA 1
ATOM 1371 C C . PHE A 1 181 ? 5.811 15.844 3.135 1.00 60.06 181 PHE A C 1
ATOM 1373 O O . PHE A 1 181 ? 6.766 15.784 3.914 1.00 60.06 181 PHE A O 1
ATOM 1380 N N . GLU A 1 182 ? 5.479 14.843 2.324 1.00 64.44 182 GLU A N 1
ATOM 1381 C CA . GLU A 1 182 ? 6.209 13.579 2.275 1.00 64.44 182 GLU A CA 1
ATOM 1382 C C . GLU A 1 182 ? 7.585 13.794 1.629 1.00 64.44 182 GLU A C 1
ATOM 1384 O O . GLU A 1 182 ? 7.707 14.132 0.450 1.00 64.44 182 GLU A O 1
ATOM 1389 N N . SER A 1 183 ? 8.653 13.636 2.415 1.00 56.84 183 SER A N 1
ATOM 1390 C CA . SER A 1 183 ? 10.024 13.783 1.912 1.00 56.84 183 SER A CA 1
ATOM 1391 C C . SER A 1 183 ? 10.506 12.478 1.263 1.00 56.84 183 SER A C 1
ATOM 1393 O O . SER A 1 183 ? 10.214 11.418 1.813 1.00 56.84 183 SER A O 1
ATOM 1395 N N . PRO A 1 184 ? 11.315 12.499 0.186 1.00 53.91 184 PRO A N 1
ATOM 1396 C CA . PRO A 1 184 ? 11.847 11.284 -0.457 1.00 53.91 184 PRO A CA 1
ATOM 1397 C C . PRO A 1 184 ? 12.750 10.404 0.427 1.00 53.91 184 PRO A C 1
ATOM 1399 O O . PRO A 1 184 ? 13.133 9.314 0.020 1.00 53.91 184 PRO A O 1
ATOM 1402 N N . SER A 1 185 ? 13.129 10.865 1.623 1.00 49.72 185 SER A N 1
ATOM 1403 C CA . SER A 1 185 ? 14.147 10.228 2.478 1.00 49.72 185 SER A CA 1
ATOM 1404 C C . SER A 1 185 ? 13.723 8.897 3.123 1.00 49.72 185 SER A C 1
ATOM 1406 O O . SER A 1 185 ? 14.524 8.259 3.806 1.00 49.72 185 SER A O 1
ATOM 1408 N N . SER A 1 186 ? 12.488 8.432 2.905 1.00 49.22 186 SER A N 1
ATOM 1409 C CA . SER A 1 186 ? 11.966 7.209 3.534 1.00 49.22 186 SER A CA 1
ATOM 1410 C C . SER A 1 186 ? 12.458 5.900 2.898 1.00 49.22 186 SER A C 1
ATOM 1412 O O . SER A 1 186 ? 12.206 4.828 3.450 1.00 49.22 186 SER A O 1
ATOM 1414 N N . MET A 1 187 ? 13.204 5.954 1.786 1.00 46.00 187 MET A N 1
ATOM 1415 C CA . MET A 1 187 ? 13.633 4.749 1.059 1.00 46.00 187 MET A CA 1
ATOM 1416 C C . MET A 1 187 ? 14.563 3.824 1.877 1.00 46.00 187 MET A C 1
ATOM 1418 O O . MET A 1 187 ? 14.625 2.627 1.597 1.00 46.00 187 MET A O 1
ATOM 1422 N N . ASP A 1 188 ? 15.229 4.341 2.921 1.00 45.53 188 ASP A N 1
ATOM 1423 C CA . ASP A 1 188 ? 16.031 3.554 3.884 1.00 45.53 188 ASP A CA 1
ATOM 1424 C C . ASP A 1 188 ? 15.178 2.741 4.869 1.00 45.53 188 ASP A C 1
ATOM 1426 O O . ASP A 1 188 ? 15.673 1.807 5.503 1.00 45.53 188 ASP A O 1
ATOM 1430 N N . ASN A 1 189 ? 13.898 3.086 5.013 1.00 48.12 189 ASN A N 1
ATOM 1431 C CA . ASN A 1 189 ? 13.085 2.664 6.145 1.00 48.12 189 ASN A CA 1
ATOM 1432 C C . ASN A 1 189 ? 12.038 1.604 5.798 1.00 48.12 189 ASN A C 1
ATOM 1434 O O . ASN A 1 189 ? 11.256 1.257 6.671 1.00 48.12 189 ASN A O 1
ATOM 1438 N N . THR A 1 190 ? 12.016 1.027 4.594 1.00 49.12 190 THR A N 1
ATOM 1439 C CA . THR A 1 190 ? 11.014 -0.005 4.237 1.00 49.12 190 THR A CA 1
ATOM 1440 C C . THR A 1 190 ? 10.990 -1.193 5.215 1.00 49.12 190 THR A C 1
ATOM 1442 O O . THR A 1 190 ? 9.919 -1.691 5.542 1.00 49.12 190 THR A O 1
ATOM 1445 N N . SER A 1 191 ? 12.148 -1.598 5.755 1.00 44.88 191 SER A N 1
ATOM 1446 C CA . SER A 1 191 ? 12.269 -2.620 6.812 1.00 44.88 191 SER A CA 1
ATOM 1447 C C . SER A 1 191 ? 12.201 -2.071 8.245 1.00 44.88 191 SER A C 1
ATOM 1449 O O . SER A 1 191 ? 12.147 -2.838 9.201 1.00 44.88 191 SER A O 1
ATOM 1451 N N . THR A 1 192 ? 12.276 -0.750 8.411 1.00 46.50 192 THR A N 1
ATOM 1452 C CA . THR A 1 192 ? 12.329 -0.058 9.715 1.00 46.50 192 THR A CA 1
ATOM 1453 C C . THR A 1 192 ? 10.995 0.622 10.051 1.00 46.50 192 THR A C 1
ATOM 1455 O O . THR A 1 192 ? 10.759 1.013 11.193 1.00 46.50 192 THR A O 1
ATOM 1458 N N . ILE A 1 193 ? 10.088 0.734 9.080 1.00 51.34 193 ILE A N 1
ATOM 1459 C CA . ILE A 1 193 ? 8.743 1.267 9.253 1.00 51.34 193 ILE A CA 1
ATOM 1460 C C . ILE A 1 193 ? 7.904 0.231 10.002 1.00 51.34 193 ILE A C 1
ATOM 1462 O O . ILE A 1 193 ? 7.701 -0.897 9.557 1.00 51.34 193 ILE A O 1
ATOM 1466 N N . ALA A 1 194 ? 7.457 0.635 11.191 1.00 53.97 194 ALA A N 1
ATOM 1467 C CA . ALA A 1 194 ? 6.369 0.027 11.954 1.00 53.97 194 ALA A CA 1
ATOM 1468 C C . ALA A 1 194 ? 6.518 -1.461 12.358 1.00 53.97 194 ALA A C 1
ATOM 1470 O O . ALA A 1 194 ? 5.546 -2.093 12.761 1.00 53.97 194 ALA A O 1
ATOM 1471 N N . GLY A 1 195 ? 7.727 -2.031 12.328 1.00 59.88 195 GLY A N 1
ATOM 1472 C CA . GLY A 1 195 ? 7.950 -3.428 12.728 1.00 59.88 195 GLY A CA 1
ATOM 1473 C C . GLY A 1 195 ? 7.551 -4.457 11.664 1.00 59.88 195 GLY A C 1
ATOM 1474 O O . GLY A 1 195 ? 7.365 -5.630 11.992 1.00 59.88 195 GLY A O 1
ATOM 1475 N N . ILE A 1 196 ? 7.431 -4.031 10.403 1.00 68.81 196 ILE A N 1
ATOM 1476 C CA . ILE A 1 196 ? 7.276 -4.920 9.248 1.00 68.81 196 ILE A CA 1
ATOM 1477 C C . ILE A 1 196 ? 8.537 -5.780 9.119 1.00 68.81 196 ILE A C 1
ATOM 1479 O O . ILE A 1 196 ? 9.646 -5.260 9.007 1.00 68.81 196 ILE A O 1
ATOM 1483 N N . SER A 1 197 ? 8.378 -7.103 9.108 1.00 72.44 197 SER A N 1
ATOM 1484 C CA . SER A 1 197 ? 9.493 -8.027 8.881 1.00 72.44 197 SER A CA 1
ATOM 1485 C C . SER A 1 197 ? 9.398 -8.624 7.484 1.00 72.44 197 SER A C 1
ATOM 1487 O O . SER A 1 197 ? 8.467 -9.369 7.195 1.00 72.44 197 SER A O 1
ATOM 1489 N N . VAL A 1 198 ? 10.373 -8.314 6.628 1.00 74.75 198 VAL A N 1
ATOM 1490 C CA . VAL A 1 198 ? 10.567 -8.992 5.339 1.00 74.75 198 VAL A CA 1
ATOM 1491 C C . VAL A 1 198 ? 11.352 -10.272 5.613 1.00 74.75 198 VAL A C 1
ATOM 1493 O O . VAL A 1 198 ? 12.534 -10.213 5.954 1.00 74.75 198 VAL A O 1
ATOM 1496 N N . THR A 1 199 ? 10.682 -11.420 5.562 1.00 71.06 199 THR A N 1
ATOM 1497 C CA . THR A 1 199 ? 11.236 -12.691 6.052 1.00 71.06 199 THR A CA 1
ATOM 1498 C C . THR A 1 199 ? 11.979 -13.473 4.977 1.00 71.06 199 THR A C 1
ATOM 1500 O O . THR A 1 199 ? 12.956 -14.147 5.300 1.00 71.06 199 THR A O 1
ATOM 1503 N N . ASP A 1 200 ? 11.564 -13.361 3.714 1.00 75.94 200 ASP A N 1
ATOM 1504 C CA . ASP A 1 200 ? 12.259 -13.966 2.575 1.00 75.94 200 ASP A CA 1
ATOM 1505 C C . ASP A 1 200 ? 11.979 -13.183 1.283 1.00 75.94 200 ASP A C 1
ATOM 1507 O O . ASP A 1 200 ? 10.838 -12.857 1.000 1.00 75.94 200 ASP A O 1
ATOM 1511 N N . CYS A 1 201 ? 13.005 -12.892 0.484 1.00 75.81 201 CYS A N 1
ATOM 1512 C CA . CYS A 1 201 ? 12.886 -12.300 -0.860 1.00 75.81 201 CYS A CA 1
ATOM 1513 C C . CYS A 1 201 ? 13.629 -13.125 -1.923 1.00 75.81 201 CYS A C 1
ATOM 1515 O O . CYS A 1 201 ? 13.848 -12.665 -3.045 1.00 75.81 201 CYS A O 1
ATOM 1517 N N . SER A 1 202 ? 14.063 -14.338 -1.573 1.00 69.19 202 SER A N 1
ATOM 1518 C CA . SER A 1 202 ? 14.971 -15.163 -2.374 1.00 69.19 202 SER A CA 1
ATOM 1519 C C . SER A 1 202 ? 14.423 -15.532 -3.755 1.00 69.19 202 SER A C 1
ATOM 1521 O O . SER A 1 202 ? 15.200 -15.825 -4.665 1.00 69.19 202 SER A O 1
ATOM 1523 N N . ALA A 1 203 ? 13.101 -15.476 -3.928 1.00 65.31 203 ALA A N 1
ATOM 1524 C CA . ALA A 1 203 ? 12.414 -15.851 -5.154 1.00 65.31 203 ALA A CA 1
ATOM 1525 C C . ALA A 1 203 ? 12.415 -14.775 -6.256 1.00 65.31 203 ALA A C 1
ATOM 1527 O O . ALA A 1 203 ? 12.139 -15.122 -7.403 1.00 65.31 203 ALA A O 1
ATOM 1528 N N . GLY A 1 204 ? 12.700 -13.499 -5.957 1.00 59.88 204 GLY A N 1
ATOM 1529 C CA . GLY A 1 204 ? 12.406 -12.425 -6.916 1.00 59.88 204 GLY A CA 1
ATOM 1530 C C . GLY A 1 204 ? 13.304 -11.206 -6.843 1.00 59.88 204 GLY A C 1
ATOM 1531 O O . GLY A 1 204 ? 14.108 -10.945 -7.740 1.00 59.88 204 GLY A O 1
ATOM 1532 N N . ILE A 1 205 ? 13.136 -10.427 -5.783 1.00 66.06 205 ILE A N 1
ATOM 1533 C CA . ILE A 1 205 ? 13.727 -9.095 -5.694 1.00 66.06 205 ILE A CA 1
ATOM 1534 C C . ILE A 1 205 ? 15.196 -9.216 -5.292 1.00 66.06 205 ILE A C 1
ATOM 1536 O O . ILE A 1 205 ? 15.517 -9.726 -4.219 1.00 66.06 205 ILE A O 1
ATOM 1540 N N . ASP A 1 206 ? 16.105 -8.743 -6.153 1.00 64.00 206 ASP A N 1
ATOM 1541 C CA . ASP A 1 206 ? 17.532 -8.721 -5.829 1.00 64.00 206 ASP A CA 1
ATOM 1542 C C . ASP A 1 206 ? 17.760 -7.835 -4.587 1.00 64.00 206 ASP A C 1
ATOM 1544 O O . ASP A 1 206 ? 17.443 -6.642 -4.624 1.00 64.00 206 ASP A O 1
ATOM 1548 N N . PRO A 1 207 ? 18.355 -8.358 -3.497 1.00 58.34 207 PRO A N 1
ATOM 1549 C CA . PRO A 1 207 ? 18.644 -7.577 -2.296 1.00 58.34 207 PRO A CA 1
ATOM 1550 C C . PRO A 1 207 ? 19.490 -6.314 -2.544 1.00 58.34 207 PRO A C 1
ATOM 1552 O O . PRO A 1 207 ? 19.478 -5.380 -1.738 1.00 58.34 207 PRO A O 1
ATOM 1555 N N . ARG A 1 208 ? 20.229 -6.255 -3.660 1.00 59.25 208 ARG A N 1
ATOM 1556 C CA . ARG A 1 208 ? 20.991 -5.079 -4.101 1.00 59.25 208 ARG A CA 1
ATOM 1557 C C . ARG A 1 208 ? 20.099 -3.905 -4.483 1.00 59.25 208 ARG A C 1
ATOM 1559 O O . ARG A 1 208 ? 20.577 -2.774 -4.419 1.00 59.25 208 ARG A O 1
ATOM 1566 N N . ILE A 1 209 ? 18.821 -4.124 -4.787 1.00 61.69 209 ILE A N 1
ATOM 1567 C CA . ILE A 1 209 ? 17.878 -3.033 -5.031 1.00 61.69 209 ILE A CA 1
ATOM 1568 C C . ILE A 1 209 ? 17.699 -2.179 -3.773 1.00 61.69 209 ILE A C 1
ATOM 1570 O O . ILE A 1 209 ? 17.793 -0.959 -3.833 1.00 61.69 209 ILE A O 1
ATOM 1574 N N . PHE A 1 210 ? 17.615 -2.806 -2.597 1.00 63.00 210 PHE A N 1
ATOM 1575 C CA . PHE A 1 210 ? 17.574 -2.085 -1.324 1.00 63.00 210 PHE A CA 1
ATOM 1576 C C . PHE A 1 210 ? 18.883 -1.332 -1.043 1.00 63.00 210 PHE A C 1
ATOM 1578 O O . PHE A 1 210 ? 18.892 -0.318 -0.353 1.00 63.00 210 PHE A O 1
ATOM 1585 N N . ALA A 1 211 ? 20.020 -1.811 -1.557 1.00 60.75 211 ALA A N 1
ATOM 1586 C CA . ALA A 1 211 ? 21.291 -1.091 -1.461 1.00 60.75 211 ALA A CA 1
ATOM 1587 C C . ALA A 1 211 ? 21.368 0.104 -2.431 1.00 60.75 211 ALA A C 1
ATOM 1589 O O . ALA A 1 211 ? 21.924 1.135 -2.060 1.00 60.75 211 ALA A O 1
ATOM 1590 N N . PHE A 1 212 ? 20.789 -0.009 -3.632 1.00 58.81 212 PHE A N 1
ATOM 1591 C CA . PHE A 1 212 ? 20.672 1.095 -4.591 1.00 58.81 212 PHE A CA 1
ATOM 1592 C C . PHE A 1 212 ? 19.924 2.278 -3.974 1.00 58.81 212 PHE A C 1
ATOM 1594 O O . PHE A 1 212 ? 20.442 3.392 -3.983 1.00 58.81 212 PHE A O 1
ATOM 1601 N N . PHE A 1 213 ? 18.776 2.030 -3.342 1.00 56.88 213 PHE A N 1
ATOM 1602 C CA . PHE A 1 213 ? 18.011 3.095 -2.692 1.00 56.88 213 PHE A CA 1
ATOM 1603 C C . PHE A 1 213 ? 18.706 3.685 -1.467 1.00 56.88 213 PHE A C 1
ATOM 1605 O O . PHE A 1 213 ? 18.728 4.906 -1.330 1.00 56.88 213 PHE A O 1
ATOM 1612 N N . ARG A 1 214 ? 19.390 2.859 -0.663 1.00 60.97 214 ARG A N 1
ATOM 1613 C CA . ARG A 1 214 ? 20.248 3.361 0.424 1.00 60.97 214 ARG A CA 1
ATOM 1614 C C . ARG A 1 214 ? 21.356 4.296 -0.062 1.00 60.97 214 ARG A C 1
ATOM 1616 O O . ARG A 1 214 ? 21.671 5.288 0.586 1.00 60.97 214 ARG A O 1
ATOM 1623 N N . GLY A 1 215 ? 21.937 4.011 -1.226 1.00 50.16 215 GLY A N 1
ATOM 1624 C CA . GLY A 1 215 ? 22.978 4.847 -1.830 1.00 50.16 215 GLY A CA 1
ATOM 1625 C C . GLY A 1 215 ? 22.483 6.198 -2.362 1.00 50.16 215 GLY A C 1
ATOM 1626 O O . GLY A 1 215 ? 23.261 7.149 -2.409 1.00 50.16 215 GLY A O 1
ATOM 1627 N N . LEU A 1 216 ? 21.203 6.314 -2.732 1.00 49.22 216 LEU A N 1
ATOM 1628 C CA . LEU A 1 216 ? 20.613 7.552 -3.265 1.00 49.22 216 LEU A CA 1
ATOM 1629 C C . LEU A 1 216 ? 20.327 8.615 -2.189 1.00 49.22 216 LEU A C 1
ATOM 1631 O O . LEU A 1 216 ? 20.142 9.783 -2.536 1.00 49.22 216 LEU A O 1
ATOM 1635 N N . ASN A 1 217 ? 20.336 8.233 -0.909 1.00 46.34 217 ASN A N 1
ATOM 1636 C CA . ASN A 1 217 ? 20.123 9.125 0.236 1.00 46.34 217 ASN A CA 1
ATOM 1637 C C . ASN A 1 217 ? 21.364 9.955 0.625 1.00 46.34 217 ASN A C 1
ATOM 1639 O O . ASN A 1 217 ? 21.261 10.848 1.459 1.00 46.34 217 ASN A O 1
ATOM 1643 N N . GLY A 1 218 ? 22.529 9.697 0.015 1.00 35.28 218 GLY A N 1
ATOM 1644 C CA . GLY A 1 218 ? 23.760 10.477 0.221 1.00 35.28 218 GLY A CA 1
ATOM 1645 C C . GLY A 1 218 ? 24.083 11.487 -0.887 1.00 35.28 218 GLY A C 1
ATOM 1646 O O . GLY A 1 218 ? 25.163 12.075 -0.863 1.00 35.28 218 GLY A O 1
ATOM 1647 N N . ALA A 1 219 ? 23.204 11.643 -1.883 1.00 31.62 219 ALA A N 1
ATOM 1648 C CA . ALA A 1 219 ? 23.448 12.442 -3.089 1.00 31.62 219 ALA A CA 1
ATOM 1649 C C . ALA A 1 219 ? 22.555 13.696 -3.213 1.00 31.62 219 ALA A C 1
ATOM 1651 O O . ALA A 1 219 ? 22.488 14.275 -4.298 1.00 31.62 219 ALA A O 1
ATOM 1652 N N . VAL A 1 220 ? 21.894 14.113 -2.126 1.00 31.75 220 VAL A N 1
ATOM 1653 C CA . VAL A 1 220 ? 21.132 15.373 -2.031 1.00 31.75 220 VAL A CA 1
ATOM 1654 C C . VAL A 1 220 ? 21.685 16.217 -0.893 1.00 31.75 220 VAL A C 1
ATOM 1656 O O . VAL A 1 220 ? 21.861 15.651 0.209 1.00 31.75 220 VAL A O 1
#

InterPro domains:
  IPR009078 Ferritin-like superfamily [SSF47240] (34-170)

pLDDT: mean 77.81, std 18.99, range [31.62, 98.5]

Secondary structure (DSSP, 8-state):
--------------------------------TT-HHHHHHHHHHHHHHHHHHHHHHHHHH--HHHHHHTT--THHHHHHHHHHHHHHHHHHHHHHHHHHTT-GGG-PPPEEE----SHHHHHHHHHHHHHHHHHHHHHHHH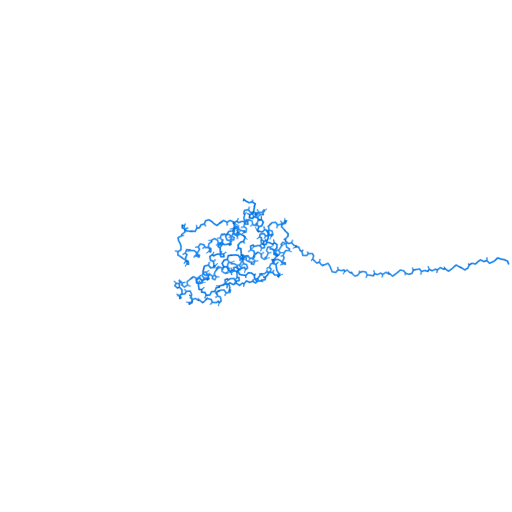H---HHHHHHHHHHHHHHHHHHHHIIIIIT---GGG-----GGGGG-TTTSTT-EEEE-TTS--THHHHHHHHHTT--

Organism: NCBI:txid980116

Radius of gyration: 27.58 Å; chains: 1; bounding box: 94×79×70 Å

Sequence (220 aa):
MKLSRCLTLLAALLPITLAAPTASSARRQDVTTTDSNSSFLVFALFLEQLAVSFYDSSLSLLSADDFRAAGHPDNVRHGYEQVLTGAKAHSDYLVGEITKLGYADSTAACDYAFPVKSTEDFINMSEAIQSLAVSTYVGALDRSQSDTYTTVFGKMLGDEARYATWISTAVKDQDLADINFESPSSMDNTSTIAGISVTDCSAGIDPRIFAFFRGLNGAV

Foldseek 3Di:
DDDDDDDDDDDDDDDDDDDDDDDPPPPQPPPDVPPVLLLLLLVLLQLLLVLLCLLVVVLVVADLVLCVVVVADSCPSVLSVVVSVLSVVSNVVSCVVNVVVVQNQQSDYFDKDQPDDGPVSSLQLQLLSLLLSLLSLVVCLVPDPDPVVNVVSVVSNVVSVVSNVCSCPVVVVHDPVPDDDRHNLCLLCPCVGSNMDRPGDPRHRDPCSSVSSVVVNVVD